Protein AF-A0A7S3HFZ2-F1 (afdb_monomer_lite)

Secondary structure (DSSP, 8-state):
---------S-----------EEEESSGGG-EEEEPPTT--HHHHHHHHHHHHH-HHHHHHHHHHHH-HHHHHHHHHHHHHHHHHHHHHHHT-HHHHHHHHHHHTSTTHHHHHHHHHHHHHHHHHHHHT-HHHHHHHHHHTTSS-GGGHHHHHHHHH---SHHHHHHHT-HHHHHHHHHTT--SS---TTS--HHHHHHHTT-HHHHTT-

Sequence (210 aa):
QTLKLRTHILSSKSSAVMSAETVTVGVGADAVQVARLPDIDDTTWAEVQEFLKSNPEQAKSLQSFAKDPEAMRGYLQTQAMAQHYSTKLESGDAAVQDRMKAMELDPELGPIMEDIKKNGMEAAMKHLQNEELMLKFSQKMGGLPAELQPMLKKIDEASLTLHEAAKNGDLKAVQDFLSKKKPLDAHDSKGITPLGYAIGANRIAVVKLL

Foldseek 3Di:
DDDDPDDDPDDDDDPDPPPFDWAWADDDPLIAIAGDDPPQDPVNVVVVNVVCNVPVVVSVVRRVCLLDLVSVLVVQLVVLVVVVLVVCVVVVPVLQVVLVVVQCPDPVNVVLVVVCVVVNPVSVVVCVPDPVNVVVNCVSSVHDDPVCVVVSVCSVQDDSDLLSCLLVLVVVVVVVVVVSPDDQQDADPVRAGSLNNNVVNVSVVSVVVD

Radius of gyration: 21.63 Å; chains: 1; bounding box: 54×44×55 Å

pLDDT: mean 83.81, std 17.1, range [25.97, 98.12]

InterPro domains:
  IPR002110 Ankyrin repeat [PF13637] (162-210)
  IPR036770 Ankyrin repeat-containing domain superfamily [G3DSA:1.25.40.20] (153-210)
  IPR036770 Ankyrin repeat-containing domain superfamily [SSF48403] (161-210)

Organism: NCBI:txid89044

Structure (mmCIF, N/CA/C/O backbone):
data_AF-A0A7S3HFZ2-F1
#
_entry.id   AF-A0A7S3HFZ2-F1
#
loop_
_atom_site.group_PDB
_atom_site.id
_atom_site.type_symbol
_atom_site.label_atom_id
_atom_site.label_alt_id
_atom_site.label_comp_id
_atom_site.label_asym_id
_atom_site.label_entity_id
_atom_site.label_seq_id
_atom_site.pdbx_PDB_ins_code
_atom_site.Cartn_x
_atom_site.Cartn_y
_atom_site.Cartn_z
_atom_site.occupancy
_atom_site.B_iso_or_equiv
_atom_site.auth_seq_id
_atom_site.auth_comp_id
_atom_site.auth_asym_id
_atom_site.auth_atom_id
_atom_site.pdbx_PDB_model_num
ATOM 1 N N . GLN A 1 1 ? -32.718 19.938 3.162 1.00 33.25 1 GLN A N 1
ATOM 2 C CA . GLN A 1 1 ? -31.984 19.943 1.876 1.00 33.25 1 GLN A CA 1
ATOM 3 C C . GLN A 1 1 ? -30.730 19.085 2.025 1.00 33.25 1 GLN A C 1
ATOM 5 O O . GLN A 1 1 ? -29.614 19.568 1.946 1.00 33.25 1 GLN A O 1
ATOM 10 N N . THR A 1 2 ? -30.933 17.797 2.279 1.00 34.88 2 THR A N 1
ATOM 11 C CA . THR A 1 2 ? -29.883 16.821 2.591 1.00 34.88 2 THR A CA 1
ATOM 12 C C . THR A 1 2 ? -30.318 15.529 1.925 1.00 34.88 2 THR A C 1
ATOM 14 O O . THR A 1 2 ? -31.088 14.765 2.491 1.00 34.88 2 THR A O 1
ATOM 17 N N . LEU A 1 3 ? -29.961 15.368 0.653 1.00 31.81 3 LEU A N 1
ATOM 18 C CA . LEU A 1 3 ? -30.247 14.177 -0.143 1.00 31.81 3 LEU A CA 1
ATOM 19 C C . LEU A 1 3 ? -29.329 14.183 -1.368 1.00 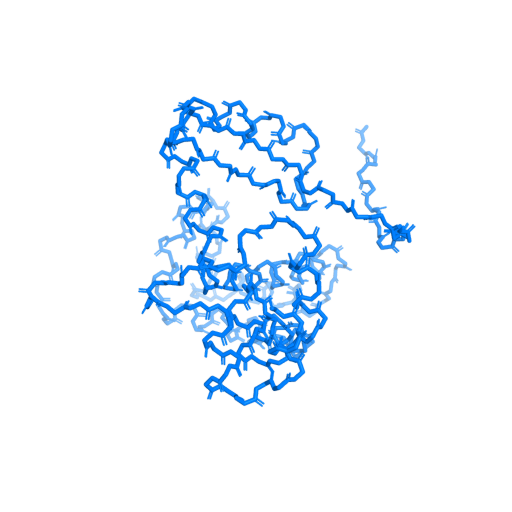31.81 3 LEU A C 1
ATOM 21 O O . LEU A 1 3 ? -29.342 15.145 -2.132 1.00 31.81 3 LEU A O 1
ATOM 25 N N . LYS A 1 4 ? -28.640 13.050 -1.567 1.00 31.14 4 LYS A N 1
ATOM 26 C CA . LYS A 1 4 ? -27.804 12.645 -2.716 1.00 31.14 4 LYS A CA 1
ATOM 27 C C . LYS A 1 4 ? -26.306 12.968 -2.629 1.00 31.14 4 LYS A C 1
ATOM 29 O O . LYS A 1 4 ? -25.797 13.770 -3.399 1.00 31.14 4 LYS A O 1
ATOM 34 N N . LEU A 1 5 ? -25.583 12.180 -1.839 1.00 30.89 5 LEU A N 1
ATOM 35 C CA . LEU A 1 5 ? -24.254 11.709 -2.242 1.00 30.89 5 LEU A CA 1
ATOM 36 C C . LEU A 1 5 ? -24.375 10.197 -2.484 1.00 30.89 5 LEU A C 1
ATOM 38 O O . LEU A 1 5 ? -24.431 9.390 -1.564 1.00 30.89 5 LEU A O 1
ATOM 42 N N . ARG A 1 6 ? -24.595 9.867 -3.763 1.00 33.12 6 ARG A N 1
ATOM 43 C CA . ARG A 1 6 ? -24.646 8.522 -4.365 1.00 33.12 6 ARG A CA 1
ATOM 44 C C . ARG A 1 6 ? -23.369 7.764 -3.963 1.00 33.12 6 ARG A C 1
ATOM 46 O O . ARG A 1 6 ? -22.291 8.259 -4.241 1.00 33.12 6 ARG A O 1
ATOM 53 N N . THR A 1 7 ? -23.400 6.621 -3.278 1.00 33.53 7 THR A N 1
ATOM 54 C CA . THR A 1 7 ? -23.687 5.284 -3.843 1.00 33.53 7 THR A CA 1
ATOM 55 C C . THR A 1 7 ? -23.586 5.205 -5.370 1.00 33.53 7 THR A C 1
ATOM 57 O O . THR A 1 7 ? -24.596 5.191 -6.073 1.00 33.53 7 THR A O 1
ATOM 60 N N . HIS A 1 8 ? -22.364 5.126 -5.902 1.00 25.97 8 HIS A N 1
ATOM 61 C CA . HIS A 1 8 ? -22.093 4.435 -7.169 1.00 25.97 8 HIS A CA 1
ATOM 62 C C . HIS A 1 8 ? -21.145 3.262 -6.917 1.00 25.97 8 HIS A C 1
ATOM 64 O O . HIS A 1 8 ? -19.925 3.360 -6.937 1.00 25.97 8 HIS A O 1
ATOM 70 N N . ILE A 1 9 ? -21.810 2.146 -6.640 1.00 29.06 9 ILE A N 1
ATOM 71 C CA . ILE A 1 9 ? -21.336 0.771 -6.675 1.00 29.06 9 ILE A CA 1
ATOM 72 C C . ILE A 1 9 ? -20.766 0.469 -8.067 1.00 29.06 9 ILE A C 1
ATOM 74 O O . ILE A 1 9 ? -21.383 0.815 -9.073 1.00 29.06 9 ILE A O 1
ATOM 78 N N . LEU A 1 10 ? -19.618 -0.213 -8.093 1.00 30.69 10 LEU A N 1
ATOM 79 C CA . LEU A 1 10 ? -19.217 -1.241 -9.064 1.00 30.69 10 LEU A CA 1
ATOM 80 C C . LEU A 1 10 ? -20.184 -1.435 -10.251 1.00 30.69 10 LEU A C 1
ATOM 82 O O . LEU A 1 10 ? -20.994 -2.357 -10.254 1.00 30.69 10 LEU A O 1
ATOM 86 N N . SER A 1 11 ? -20.079 -0.593 -11.277 1.00 33.03 11 SER A N 1
ATOM 87 C CA . SER A 1 11 ? -20.502 -0.918 -12.642 1.00 33.03 11 SER A CA 1
ATOM 88 C C . SER A 1 11 ? -20.049 0.171 -13.613 1.00 33.03 11 SER A C 1
ATOM 90 O O . SER A 1 11 ? -20.834 1.012 -14.047 1.00 33.03 11 SER A O 1
ATOM 92 N N . SER A 1 12 ? -18.799 0.099 -14.057 1.00 28.62 12 SER A N 1
ATOM 93 C CA . SER A 1 12 ? -18.515 0.392 -15.459 1.00 28.62 12 SER A CA 1
ATOM 94 C C . SER A 1 12 ? -17.416 -0.542 -15.954 1.00 28.62 12 SER A C 1
ATOM 96 O O . SER A 1 12 ? -16.262 -0.518 -15.536 1.00 28.62 12 SER A O 1
ATOM 98 N N . LYS A 1 13 ? -17.804 -1.429 -16.871 1.00 38.94 13 LYS A N 1
ATOM 99 C CA . LYS A 1 13 ? -16.866 -1.960 -17.848 1.00 38.94 13 LYS A CA 1
ATOM 100 C C . LYS A 1 13 ? -16.307 -0.755 -18.602 1.00 38.94 13 LYS A C 1
ATOM 102 O O . LYS A 1 13 ? -17.048 -0.117 -19.343 1.00 38.94 13 LYS A O 1
ATOM 107 N N . SER A 1 14 ? -15.018 -0.486 -18.466 1.00 29.28 14 SER A N 1
ATOM 108 C CA . SER A 1 14 ? -14.259 0.103 -19.560 1.00 29.28 14 SER A CA 1
ATOM 109 C C . SER A 1 14 ? -12.846 -0.451 -19.538 1.00 29.28 14 SER A C 1
ATOM 111 O O . SER A 1 14 ? -12.011 -0.101 -18.712 1.00 29.28 14 SER A O 1
ATOM 113 N N . SER A 1 15 ? -12.614 -1.363 -20.476 1.00 34.88 15 SER A N 1
ATOM 114 C CA . SER A 1 15 ? -11.306 -1.677 -21.034 1.00 34.88 15 SER A CA 1
ATOM 115 C C . SER A 1 15 ? -10.783 -0.427 -21.753 1.00 34.88 15 SER A C 1
ATOM 117 O O . SER A 1 15 ? -10.766 -0.360 -22.981 1.00 34.88 15 SER A O 1
ATOM 119 N N . ALA A 1 16 ? -10.392 0.582 -20.985 1.00 26.41 16 ALA A N 1
ATOM 120 C CA . ALA A 1 16 ? -9.655 1.731 -21.468 1.00 26.41 16 ALA A CA 1
ATOM 121 C C . ALA A 1 16 ? -8.399 1.831 -20.615 1.00 26.41 16 ALA A C 1
ATOM 123 O O . ALA A 1 16 ? -8.471 1.854 -19.388 1.00 26.41 16 ALA A O 1
ATOM 124 N N . VAL A 1 17 ? -7.249 1.834 -21.280 1.00 36.62 17 VAL A N 1
ATOM 125 C CA . VAL A 1 17 ? -5.952 2.143 -20.686 1.00 36.62 17 VAL A CA 1
ATOM 126 C C . VAL A 1 17 ? -6.097 3.499 -19.994 1.00 36.62 17 VAL A C 1
ATOM 128 O O . VAL A 1 17 ? -6.074 4.535 -20.653 1.00 36.62 17 VAL A O 1
ATOM 131 N N . MET A 1 18 ? -6.336 3.505 -18.681 1.00 34.97 18 MET A N 1
ATOM 132 C CA . MET A 1 18 ? -6.339 4.742 -17.914 1.00 34.97 18 MET A CA 1
ATOM 133 C C . MET A 1 18 ? -4.883 5.164 -17.792 1.00 34.97 18 MET A C 1
ATOM 135 O O . MET A 1 18 ? -4.134 4.652 -16.960 1.00 34.97 18 MET A O 1
ATOM 139 N N . SER A 1 19 ? -4.458 6.052 -18.687 1.00 46.31 19 SER A N 1
ATOM 140 C CA . SER A 1 19 ? -3.249 6.837 -18.489 1.00 46.31 19 SER A CA 1
ATOM 141 C C . SER A 1 19 ? -3.417 7.552 -17.155 1.00 46.31 19 SER A C 1
ATOM 143 O O . SER A 1 19 ? -4.262 8.436 -17.040 1.00 46.31 19 SER A O 1
ATOM 145 N N . ALA A 1 20 ? -2.685 7.110 -16.131 1.00 62.78 20 ALA A N 1
ATOM 146 C CA . ALA A 1 20 ? -2.704 7.762 -14.832 1.00 62.78 20 ALA A CA 1
ATOM 147 C C . ALA A 1 20 ? -2.334 9.235 -15.041 1.00 62.78 20 ALA A C 1
ATOM 149 O O . ALA A 1 20 ? -1.270 9.530 -15.587 1.00 62.78 20 ALA A O 1
ATOM 150 N N . GLU A 1 21 ? -3.234 10.141 -14.672 1.00 79.38 21 GLU A N 1
ATOM 151 C CA . GLU A 1 21 ? -2.986 11.574 -14.759 1.00 79.38 21 GLU A CA 1
ATOM 152 C C . GLU A 1 21 ? -1.810 11.925 -13.838 1.00 79.38 21 GLU A C 1
ATOM 154 O O . GLU A 1 21 ? -1.746 11.446 -12.703 1.00 79.38 21 GLU A O 1
ATOM 159 N N . THR A 1 22 ? -0.843 12.705 -14.324 1.00 84.44 22 THR A N 1
ATOM 160 C CA . THR A 1 22 ? 0.354 13.062 -13.553 1.00 84.44 22 THR A CA 1
ATOM 161 C C . THR A 1 22 ? 0.536 14.567 -13.465 1.00 84.44 22 THR A C 1
ATOM 163 O O . THR A 1 22 ? 0.132 15.327 -14.344 1.00 84.44 22 THR A O 1
ATOM 166 N N . VAL A 1 23 ? 1.184 15.005 -12.389 1.00 87.19 23 VAL A N 1
ATOM 167 C CA . VAL A 1 23 ? 1.707 16.363 -12.254 1.00 87.19 23 VAL A CA 1
ATOM 168 C C . VAL A 1 23 ? 3.224 16.312 -12.213 1.00 87.19 23 VAL A C 1
ATOM 170 O O . VAL A 1 23 ? 3.810 15.471 -11.531 1.00 87.19 23 VAL A O 1
ATOM 173 N N . THR A 1 24 ? 3.854 17.203 -12.975 1.00 88.81 24 THR A N 1
ATOM 174 C CA . THR A 1 24 ? 5.303 17.413 -12.935 1.00 88.81 24 THR A CA 1
ATOM 175 C C . THR A 1 24 ? 5.590 18.633 -12.074 1.00 88.81 24 THR A C 1
ATOM 177 O O . THR A 1 24 ? 5.029 19.703 -12.315 1.00 88.81 24 THR A O 1
ATOM 180 N N . VAL A 1 25 ? 6.449 18.470 -11.073 1.00 87.75 25 VAL A N 1
ATOM 181 C CA . VAL A 1 25 ? 6.866 19.528 -10.148 1.00 87.75 25 VAL A CA 1
ATOM 182 C C . VAL A 1 25 ? 8.367 19.745 -10.298 1.00 87.75 25 VAL A C 1
ATOM 184 O O . VAL A 1 25 ? 9.133 18.788 -10.221 1.00 87.75 25 VAL A O 1
ATOM 187 N N . GLY A 1 26 ? 8.782 20.997 -10.500 1.00 83.31 26 GLY A N 1
ATOM 188 C CA . GLY A 1 26 ? 10.175 21.374 -10.763 1.00 83.31 26 GLY A CA 1
ATOM 189 C C . GLY A 1 26 ? 10.495 21.552 -12.251 1.00 83.31 26 GLY A C 1
ATOM 190 O O . GLY A 1 26 ? 9.622 21.441 -13.112 1.00 83.31 26 GLY A O 1
ATOM 191 N N . VAL A 1 27 ? 11.758 21.866 -12.551 1.00 75.00 27 VAL A N 1
ATOM 192 C CA . VAL A 1 27 ? 12.255 22.129 -13.912 1.00 75.00 27 VAL A CA 1
ATOM 193 C C . VAL A 1 27 ? 13.554 21.352 -14.132 1.00 75.00 27 VAL A C 1
ATOM 195 O O . VAL A 1 27 ? 14.402 21.301 -13.246 1.00 75.00 27 VAL A O 1
ATOM 198 N N . GLY A 1 28 ? 13.735 20.772 -15.320 1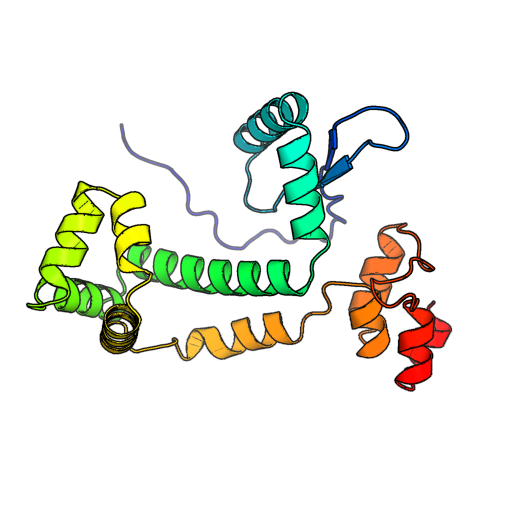.00 75.06 28 GLY A N 1
ATOM 199 C CA . GLY A 1 28 ? 14.973 20.074 -15.680 1.00 75.06 28 GLY A CA 1
ATOM 200 C C . GLY A 1 28 ? 15.126 18.707 -15.004 1.00 75.06 28 GLY A C 1
ATOM 201 O O . GLY A 1 28 ? 14.148 17.986 -14.828 1.00 75.06 28 GLY A O 1
ATOM 202 N N . ALA A 1 29 ? 16.363 18.331 -14.667 1.00 70.25 29 ALA A N 1
ATOM 203 C CA . ALA A 1 29 ? 16.703 16.997 -14.156 1.00 70.25 29 ALA A CA 1
ATOM 204 C C . ALA A 1 29 ? 16.105 16.679 -12.771 1.00 70.25 29 ALA A C 1
ATOM 206 O O . ALA A 1 29 ? 15.918 15.509 -12.449 1.00 70.25 29 ALA A O 1
ATOM 207 N N . ASP A 1 30 ? 15.751 17.705 -11.991 1.00 76.62 30 ASP A N 1
ATOM 208 C CA . ASP A 1 30 ? 15.167 17.559 -10.651 1.00 76.62 30 ASP A CA 1
ATOM 209 C C . ASP A 1 30 ? 13.632 17.495 -10.667 1.00 76.62 30 ASP A C 1
ATOM 211 O O . ASP A 1 30 ? 12.989 17.457 -9.613 1.00 76.62 30 ASP A O 1
ATOM 215 N N . ALA A 1 31 ? 13.024 17.508 -11.858 1.00 83.50 31 ALA A N 1
ATOM 216 C CA . ALA A 1 31 ? 11.581 17.443 -11.996 1.00 83.50 31 ALA A CA 1
ATOM 217 C C . ALA A 1 31 ? 11.048 16.071 -11.556 1.00 83.50 31 ALA A C 1
ATOM 219 O O . ALA A 1 31 ? 11.456 15.020 -12.056 1.00 83.50 31 ALA A O 1
ATOM 220 N N . VAL A 1 32 ? 10.078 16.080 -10.644 1.00 85.62 32 VAL A N 1
ATOM 221 C CA . VAL A 1 32 ? 9.417 14.872 -10.144 1.00 85.62 32 VAL A CA 1
ATOM 222 C C . VAL A 1 32 ? 8.009 14.758 -10.706 1.00 85.62 32 VAL A C 1
ATOM 224 O O . VAL A 1 32 ? 7.241 15.717 -10.712 1.00 85.62 32 VAL A O 1
ATOM 227 N N . GLN A 1 33 ? 7.671 13.559 -11.178 1.00 85.62 33 GLN A N 1
ATOM 228 C CA . GLN A 1 33 ? 6.314 13.206 -11.579 1.00 85.62 33 GLN A CA 1
ATOM 229 C C . GLN A 1 33 ? 5.606 12.476 -10.441 1.00 85.62 33 GLN A C 1
ATOM 231 O O . GLN A 1 33 ? 6.138 11.489 -9.920 1.00 85.62 33 GLN A O 1
ATOM 236 N N . VAL A 1 34 ? 4.408 12.949 -10.099 1.00 83.88 34 VAL A N 1
ATOM 237 C CA . VAL A 1 34 ? 3.489 12.331 -9.135 1.00 83.88 34 VAL A CA 1
ATOM 238 C C . VAL A 1 34 ? 2.209 11.956 -9.876 1.00 83.88 34 VAL A C 1
ATOM 240 O O . VAL A 1 34 ? 1.649 12.782 -10.596 1.00 83.88 34 VAL A O 1
ATOM 243 N N . ALA A 1 35 ? 1.770 10.706 -9.734 1.00 84.00 35 ALA A N 1
ATOM 244 C CA . ALA A 1 35 ? 0.550 10.204 -10.359 1.00 84.00 35 ALA A CA 1
ATOM 245 C C . ALA A 1 35 ? -0.654 10.348 -9.423 1.00 84.00 35 ALA A C 1
ATOM 247 O O . ALA A 1 35 ? -0.528 10.159 -8.213 1.00 84.00 35 ALA A O 1
ATOM 248 N N . ARG A 1 36 ? -1.817 10.647 -10.001 1.00 82.06 36 ARG A N 1
ATOM 249 C CA . ARG A 1 36 ? -3.100 10.711 -9.303 1.00 82.06 36 ARG A CA 1
ATOM 250 C C . ARG A 1 36 ? -3.495 9.336 -8.771 1.00 82.06 36 ARG A C 1
ATOM 252 O O . ARG A 1 36 ? -3.421 8.341 -9.496 1.00 82.06 36 ARG A O 1
ATOM 259 N N . LEU A 1 37 ? -3.943 9.289 -7.517 1.00 73.94 37 LEU A N 1
ATOM 260 C CA . LEU A 1 37 ? -4.526 8.080 -6.934 1.00 73.94 37 LEU A CA 1
ATOM 261 C C . LEU A 1 37 ? -5.971 7.882 -7.434 1.00 73.94 37 LEU A C 1
ATOM 263 O O . LEU A 1 37 ? -6.672 8.877 -7.618 1.00 73.94 37 LEU A O 1
ATOM 267 N N . PRO A 1 38 ? -6.444 6.633 -7.623 1.00 62.62 38 PRO A N 1
ATOM 268 C CA . PRO A 1 38 ? -7.757 6.352 -8.221 1.00 62.62 38 PRO A CA 1
ATOM 269 C C . PRO A 1 38 ? -8.958 6.974 -7.496 1.00 62.62 38 PRO A C 1
ATOM 271 O O . PRO A 1 38 ? -9.949 7.297 -8.143 1.00 62.62 38 PRO A O 1
ATOM 274 N N . ASP A 1 39 ? -8.860 7.153 -6.177 1.00 70.38 39 ASP A N 1
ATOM 275 C CA . ASP A 1 39 ? -9.968 7.613 -5.329 1.00 70.38 39 ASP A CA 1
ATOM 276 C C . ASP A 1 39 ? -10.034 9.146 -5.189 1.00 70.38 39 ASP A C 1
ATOM 278 O O . ASP A 1 39 ? -10.932 9.672 -4.535 1.00 70.38 39 ASP A O 1
ATOM 282 N N . ILE A 1 40 ? -9.085 9.876 -5.784 1.00 74.31 40 ILE A N 1
ATOM 283 C CA . ILE A 1 40 ? -9.054 11.343 -5.744 1.00 74.31 40 ILE A CA 1
ATOM 284 C C . ILE A 1 40 ? -9.919 11.871 -6.888 1.00 74.31 40 ILE A C 1
ATOM 286 O O . ILE A 1 40 ? -9.620 11.584 -8.046 1.00 74.31 40 ILE A O 1
ATOM 290 N N . ASP A 1 41 ? -10.960 12.653 -6.593 1.00 83.44 41 ASP A N 1
ATOM 291 C CA . ASP A 1 41 ? -11.802 13.326 -7.595 1.00 83.44 41 ASP A CA 1
ATOM 292 C C . ASP A 1 41 ? -11.093 14.522 -8.26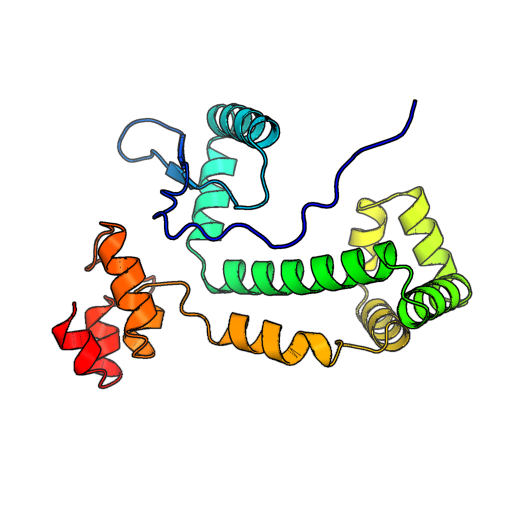4 1.00 83.44 41 ASP A C 1
ATOM 294 O O . ASP A 1 41 ? -10.010 14.927 -7.851 1.00 83.44 41 ASP A O 1
ATOM 298 N N . ASP A 1 42 ? -11.675 15.068 -9.338 1.00 85.88 42 ASP A N 1
ATOM 299 C CA . ASP A 1 42 ? -11.017 16.098 -10.160 1.00 85.88 42 ASP A CA 1
ATOM 300 C C . ASP A 1 42 ? -10.752 17.395 -9.386 1.00 85.88 42 ASP A C 1
ATOM 302 O O . ASP A 1 42 ? -9.745 18.063 -9.622 1.00 85.88 42 ASP A O 1
ATOM 306 N N . THR A 1 43 ? -11.635 17.734 -8.445 1.00 88.38 43 THR A N 1
ATOM 307 C CA . THR A 1 43 ? -11.523 18.949 -7.629 1.00 88.38 43 THR A CA 1
ATOM 308 C C . THR A 1 43 ? -10.368 18.793 -6.655 1.00 88.38 43 THR A C 1
ATOM 310 O O . THR A 1 43 ? -9.444 19.604 -6.645 1.00 88.38 43 THR A O 1
ATOM 313 N N . THR A 1 44 ? -10.370 17.686 -5.912 1.00 87.31 44 THR A N 1
ATOM 314 C CA . THR A 1 44 ? -9.297 17.357 -4.972 1.00 87.31 44 THR A CA 1
ATOM 315 C C . THR A 1 44 ? -7.957 17.204 -5.699 1.00 87.31 44 THR A C 1
ATOM 317 O O . THR A 1 44 ? -6.918 17.639 -5.203 1.00 87.31 44 THR A O 1
ATOM 320 N N . TRP A 1 45 ? -7.948 16.626 -6.905 1.00 89.12 45 TRP A N 1
ATOM 321 C CA . TRP A 1 45 ? -6.727 16.500 -7.696 1.00 89.12 45 TRP A CA 1
ATOM 322 C C . TRP A 1 45 ? -6.164 17.861 -8.104 1.00 89.12 45 TRP A C 1
ATOM 324 O O . TRP A 1 45 ? -4.962 18.072 -7.958 1.00 89.12 45 TRP A O 1
ATOM 334 N N . ALA A 1 46 ? -7.007 18.800 -8.542 1.00 88.50 46 ALA A N 1
ATOM 335 C CA . ALA A 1 46 ? -6.568 20.151 -8.887 1.00 88.50 46 ALA A CA 1
ATOM 336 C C . ALA A 1 46 ? -5.904 20.865 -7.693 1.00 88.50 46 ALA A C 1
ATOM 338 O O . ALA A 1 46 ? -4.833 21.459 -7.845 1.00 88.50 46 ALA A O 1
ATOM 339 N N . GLU A 1 47 ? -6.480 20.733 -6.496 1.00 90.12 47 GLU A N 1
ATOM 340 C CA . GLU A 1 47 ? -5.906 21.275 -5.257 1.00 90.12 47 GLU A CA 1
ATOM 341 C C . GLU A 1 47 ? -4.553 20.629 -4.922 1.00 90.12 47 GLU A C 1
ATOM 343 O O . GLU A 1 47 ? -3.585 21.325 -4.608 1.00 90.12 47 GLU A O 1
ATOM 348 N N . VAL A 1 48 ? -4.441 19.302 -5.054 1.00 87.19 48 VAL A N 1
ATOM 349 C CA . VAL A 1 48 ? -3.174 18.577 -4.863 1.00 87.19 48 VAL A CA 1
ATOM 350 C C . VAL A 1 48 ? -2.120 19.051 -5.864 1.00 87.19 48 VAL A C 1
ATOM 352 O O . VAL A 1 48 ? -0.968 19.267 -5.488 1.00 87.19 48 VAL A O 1
ATOM 355 N N . GLN A 1 49 ? -2.485 19.254 -7.131 1.00 88.00 49 GLN A N 1
ATOM 356 C CA . GLN A 1 49 ? -1.557 19.758 -8.144 1.00 88.00 49 GLN A CA 1
ATOM 357 C C . GLN A 1 49 ? -1.024 21.150 -7.788 1.00 88.00 49 GLN A C 1
ATOM 359 O O . GLN A 1 49 ? 0.173 21.400 -7.943 1.00 88.00 49 GLN A O 1
ATOM 364 N N . GLU A 1 50 ? -1.889 22.055 -7.330 1.00 91.81 50 GLU A N 1
ATOM 365 C CA . GLU A 1 50 ? -1.492 23.396 -6.896 1.00 91.81 50 GLU A CA 1
ATOM 366 C C . GLU A 1 50 ? -0.603 23.347 -5.649 1.00 91.81 50 GLU A C 1
ATOM 368 O O . GLU A 1 50 ? 0.470 23.960 -5.628 1.00 91.81 50 GLU A O 1
ATOM 373 N N . PHE A 1 51 ? -0.985 22.543 -4.655 1.00 90.75 51 PHE A N 1
ATOM 374 C CA . PHE A 1 51 ? -0.193 22.333 -3.449 1.00 90.75 51 PHE A CA 1
ATOM 375 C C . PHE A 1 51 ? 1.211 21.829 -3.788 1.00 90.75 51 PHE A C 1
ATOM 377 O O . PHE A 1 51 ? 2.194 22.424 -3.350 1.00 90.75 51 PHE A O 1
ATOM 384 N N . LEU A 1 52 ? 1.332 20.780 -4.605 1.00 90.25 52 LEU A N 1
ATOM 385 C CA . LEU A 1 52 ? 2.624 20.171 -4.923 1.00 90.25 52 LEU A CA 1
ATOM 386 C C . LEU A 1 52 ? 3.541 21.101 -5.723 1.00 90.25 52 LEU A C 1
ATOM 388 O O . LEU A 1 52 ? 4.750 21.079 -5.503 1.00 90.25 52 LEU A O 1
ATOM 392 N N . LYS A 1 53 ? 2.998 21.965 -6.592 1.00 88.50 53 LYS A N 1
ATOM 393 C CA . LYS A 1 53 ? 3.796 22.985 -7.301 1.00 88.50 53 LYS A CA 1
ATOM 394 C C . LYS A 1 53 ? 4.479 23.961 -6.341 1.00 88.50 53 LYS A C 1
ATOM 396 O O . LYS A 1 53 ? 5.617 24.348 -6.590 1.00 88.50 53 LYS A O 1
ATOM 401 N N . SER A 1 54 ? 3.806 24.318 -5.250 1.00 89.69 54 SER A N 1
ATOM 402 C CA . SER A 1 54 ? 4.344 25.203 -4.209 1.00 89.69 54 SER A CA 1
ATOM 403 C C . SER A 1 54 ? 5.155 24.461 -3.138 1.00 89.69 54 SER A C 1
ATOM 405 O O . SER A 1 54 ? 5.800 25.099 -2.311 1.00 89.69 54 SER A O 1
ATOM 407 N N . ASN A 1 55 ? 5.143 23.123 -3.149 1.00 89.19 55 ASN A N 1
ATOM 408 C CA . ASN A 1 55 ? 5.709 22.259 -2.111 1.00 89.19 55 ASN A CA 1
ATOM 409 C C . ASN A 1 55 ? 6.552 21.122 -2.739 1.00 89.19 55 ASN A C 1
ATOM 411 O O . ASN A 1 55 ? 6.159 19.949 -2.714 1.00 89.19 55 ASN A O 1
ATOM 415 N N . PRO A 1 56 ? 7.721 21.439 -3.332 1.00 87.25 56 PRO A N 1
ATOM 416 C CA . PRO A 1 56 ? 8.523 20.473 -4.088 1.00 87.25 56 PRO A CA 1
ATOM 417 C C . PRO A 1 56 ? 9.100 19.339 -3.231 1.00 87.25 56 PRO A C 1
ATOM 419 O O . PRO A 1 56 ? 9.242 18.217 -3.717 1.00 87.25 56 PRO A O 1
ATOM 422 N N . GLU A 1 57 ? 9.395 19.586 -1.954 1.00 88.62 57 GLU A N 1
ATOM 423 C CA . GLU A 1 57 ? 9.878 18.543 -1.038 1.00 88.62 57 GLU A CA 1
ATOM 424 C C . GLU A 1 57 ? 8.791 17.494 -0.751 1.00 88.62 57 GLU A C 1
ATOM 426 O O . GLU A 1 57 ? 9.063 16.294 -0.715 1.00 88.62 57 GLU A O 1
ATOM 431 N N . GLN A 1 58 ? 7.529 17.915 -0.656 1.00 88.00 58 GLN A N 1
ATOM 432 C CA . GLN A 1 58 ? 6.381 17.024 -0.513 1.00 88.00 58 GLN A CA 1
ATOM 433 C C . GLN A 1 58 ? 6.164 16.200 -1.789 1.00 88.00 58 GLN A C 1
ATOM 435 O O . GLN A 1 58 ? 5.897 15.002 -1.702 1.00 88.00 58 GLN A O 1
ATOM 440 N N . ALA A 1 59 ? 6.357 16.794 -2.972 1.00 86.69 59 ALA A N 1
ATOM 441 C CA . ALA A 1 59 ? 6.310 16.060 -4.239 1.00 86.69 59 ALA A CA 1
ATOM 442 C C . ALA A 1 59 ? 7.404 14.979 -4.327 1.00 86.69 59 ALA A C 1
ATOM 444 O O . ALA A 1 59 ? 7.129 13.855 -4.754 1.00 86.69 59 ALA A O 1
ATOM 445 N N . LYS A 1 60 ? 8.627 15.281 -3.869 1.00 87.00 60 LYS A N 1
ATOM 446 C CA . LYS A 1 60 ? 9.716 14.294 -3.767 1.00 87.00 60 LYS A CA 1
ATOM 447 C C . LYS A 1 60 ? 9.378 13.178 -2.782 1.00 87.00 60 LYS A C 1
ATOM 449 O O . LYS A 1 60 ? 9.574 12.011 -3.114 1.00 87.00 60 LYS A O 1
ATOM 454 N N . SER A 1 61 ? 8.837 13.520 -1.613 1.00 86.12 61 SER A N 1
ATOM 455 C CA . SER A 1 61 ? 8.413 12.543 -0.603 1.00 86.12 61 SER A CA 1
ATOM 456 C C . SER A 1 61 ? 7.352 11.582 -1.153 1.00 86.12 61 SER A C 1
ATOM 458 O O . SER A 1 61 ? 7.527 10.365 -1.091 1.00 86.12 61 SER A O 1
ATOM 460 N N . LEU A 1 62 ? 6.312 12.108 -1.813 1.00 84.62 62 LEU A N 1
ATOM 461 C CA . LEU A 1 62 ? 5.282 11.291 -2.464 1.00 84.62 62 LEU A CA 1
ATOM 462 C C . LEU A 1 62 ? 5.852 10.402 -3.569 1.00 84.62 62 LEU A C 1
ATOM 464 O O . LEU A 1 62 ? 5.462 9.241 -3.695 1.00 84.62 62 LEU A O 1
ATOM 468 N N . GLN A 1 63 ? 6.788 10.916 -4.366 1.00 84.75 63 GLN A N 1
ATOM 469 C CA . GLN A 1 63 ? 7.442 10.100 -5.381 1.00 84.75 63 GLN A CA 1
ATOM 470 C C . GLN A 1 63 ? 8.291 8.987 -4.754 1.00 84.75 63 GLN A C 1
ATOM 472 O O . GLN A 1 63 ? 8.280 7.865 -5.260 1.00 84.75 63 GLN A O 1
ATOM 477 N N . SER A 1 64 ? 9.024 9.283 -3.678 1.00 86.31 64 SER A N 1
ATOM 478 C CA . SER A 1 64 ? 9.821 8.292 -2.951 1.00 86.31 64 SER A CA 1
ATOM 479 C C . SER A 1 64 ? 8.930 7.179 -2.413 1.00 86.31 64 SER A C 1
ATOM 481 O O . SER A 1 64 ? 9.197 6.010 -2.670 1.00 86.31 64 SER A O 1
ATOM 483 N N . PHE A 1 65 ? 7.827 7.546 -1.761 1.00 85.00 65 PHE A N 1
ATOM 484 C CA . PHE A 1 65 ? 6.820 6.603 -1.290 1.00 85.00 65 PHE A CA 1
ATOM 485 C C . PHE A 1 65 ? 6.266 5.737 -2.432 1.00 85.00 65 PHE A C 1
ATOM 487 O O . PHE A 1 65 ? 6.230 4.518 -2.326 1.00 85.00 65 PHE A O 1
ATOM 494 N N . ALA A 1 66 ? 5.905 6.339 -3.571 1.00 81.00 66 ALA A N 1
ATOM 495 C CA . ALA A 1 66 ? 5.374 5.602 -4.720 1.00 81.00 66 ALA A CA 1
ATOM 496 C C . ALA A 1 66 ? 6.391 4.660 -5.393 1.00 81.00 66 ALA A C 1
ATOM 498 O O . ALA A 1 66 ? 5.998 3.754 -6.131 1.00 81.00 66 ALA A O 1
ATOM 499 N N . LYS A 1 67 ? 7.692 4.888 -5.185 1.00 82.06 67 LYS A N 1
ATOM 500 C CA . LYS A 1 67 ? 8.781 4.033 -5.679 1.00 82.06 67 LYS A CA 1
ATOM 501 C C . LYS A 1 67 ? 9.159 2.924 -4.697 1.00 82.06 67 LYS A C 1
ATOM 503 O O . LYS A 1 67 ? 9.870 2.009 -5.106 1.00 82.06 67 LYS A O 1
ATOM 508 N N . ASP A 1 68 ? 8.698 2.999 -3.454 1.00 87.62 68 ASP A N 1
ATOM 509 C CA . ASP A 1 68 ? 8.926 1.989 -2.431 1.00 87.62 68 ASP A CA 1
ATOM 510 C C . ASP A 1 68 ? 7.789 0.947 -2.464 1.00 87.62 68 ASP A C 1
ATOM 512 O O . ASP A 1 68 ? 6.659 1.240 -2.056 1.00 87.62 68 ASP A O 1
ATOM 516 N N . PRO A 1 69 ? 8.042 -0.273 -2.974 1.00 87.62 69 PRO A N 1
ATOM 517 C CA . PRO A 1 69 ? 7.008 -1.295 -3.065 1.00 87.62 69 PRO A CA 1
ATOM 518 C C . PRO A 1 69 ? 6.541 -1.793 -1.697 1.00 87.62 69 PRO A C 1
ATOM 520 O O . PRO A 1 69 ? 5.388 -2.195 -1.579 1.00 87.62 69 PRO A O 1
ATOM 523 N N . GLU A 1 70 ? 7.387 -1.770 -0.667 1.00 89.38 70 GLU A N 1
ATOM 524 C CA . GLU A 1 70 ? 7.005 -2.216 0.674 1.00 89.38 70 GLU A CA 1
ATOM 525 C C . GLU A 1 70 ? 6.068 -1.197 1.322 1.00 89.38 70 GLU A C 1
ATOM 527 O O . GLU A 1 70 ? 4.975 -1.558 1.770 1.00 89.38 70 GLU A O 1
ATOM 532 N N . ALA A 1 71 ? 6.432 0.087 1.265 1.00 88.00 71 ALA A N 1
ATOM 533 C CA . ALA A 1 71 ? 5.579 1.165 1.755 1.00 88.00 71 ALA A CA 1
ATOM 534 C C . ALA A 1 71 ? 4.232 1.204 1.011 1.00 88.00 71 ALA A C 1
ATOM 536 O O . ALA A 1 71 ? 3.173 1.297 1.638 1.00 88.00 71 ALA A O 1
ATOM 537 N N . MET A 1 72 ? 4.252 1.060 -0.320 1.00 86.56 72 MET A N 1
ATOM 538 C CA . MET A 1 72 ? 3.034 1.004 -1.133 1.00 86.56 72 MET A CA 1
ATOM 539 C C . MET A 1 72 ? 2.159 -0.205 -0.775 1.00 86.56 72 MET A C 1
ATOM 541 O O . MET A 1 72 ? 0.940 -0.077 -0.662 1.00 86.56 72 MET A O 1
ATOM 545 N N . ARG A 1 73 ? 2.756 -1.381 -0.555 1.00 91.31 73 ARG A N 1
ATOM 546 C CA . ARG A 1 73 ? 2.025 -2.590 -0.152 1.00 91.31 73 ARG A CA 1
ATOM 547 C C . ARG A 1 73 ? 1.355 -2.414 1.210 1.00 91.31 73 ARG A C 1
ATOM 549 O O . ARG A 1 73 ? 0.163 -2.691 1.326 1.00 91.31 73 ARG A O 1
ATOM 556 N N . GLY A 1 74 ? 2.079 -1.893 2.203 1.00 88.06 74 GLY A N 1
ATOM 557 C CA . GLY A 1 74 ? 1.526 -1.598 3.530 1.00 88.06 74 GLY A CA 1
ATOM 558 C C . GLY A 1 74 ? 0.377 -0.587 3.478 1.00 88.06 74 GLY A C 1
ATOM 559 O O . GLY A 1 74 ? -0.647 -0.751 4.148 1.00 88.06 74 GLY A O 1
ATOM 560 N N . TYR A 1 75 ? 0.485 0.421 2.611 1.00 86.94 75 TYR A N 1
ATOM 561 C CA . TYR A 1 75 ? -0.608 1.355 2.361 1.00 86.94 75 TYR A CA 1
ATOM 562 C C . TYR A 1 75 ? -1.836 0.681 1.741 1.00 86.94 75 TYR A C 1
ATOM 564 O O . TYR A 1 75 ? -2.941 0.884 2.238 1.00 86.94 75 TYR A O 1
ATOM 572 N N . LEU A 1 76 ? -1.665 -0.171 0.724 1.00 86.12 76 LEU A N 1
ATOM 573 C CA . LEU A 1 76 ? -2.777 -0.910 0.110 1.00 86.12 76 LEU A CA 1
ATOM 574 C C . LEU A 1 76 ? -3.476 -1.840 1.112 1.00 86.12 76 LEU A C 1
ATOM 576 O O . LEU A 1 76 ? -4.703 -1.935 1.111 1.00 86.12 76 LEU A O 1
ATOM 580 N N . GLN A 1 77 ? -2.722 -2.498 1.997 1.00 88.19 77 GLN A N 1
ATOM 581 C CA . GLN A 1 77 ? -3.295 -3.299 3.082 1.00 88.19 77 GLN A CA 1
ATOM 582 C C . GLN A 1 77 ? -4.114 -2.428 4.046 1.00 88.19 77 GLN A C 1
ATOM 584 O O . GLN A 1 77 ? -5.246 -2.775 4.385 1.00 88.19 77 GLN A O 1
ATOM 589 N N . THR A 1 78 ? -3.568 -1.276 4.446 1.00 87.12 78 THR A N 1
ATOM 590 C CA . THR A 1 78 ? -4.249 -0.320 5.332 1.00 87.12 78 THR A CA 1
ATOM 591 C C . THR A 1 78 ? -5.533 0.206 4.690 1.00 87.12 78 THR A C 1
ATOM 593 O O . THR A 1 78 ? -6.582 0.234 5.332 1.00 87.12 78 THR A O 1
ATOM 596 N N . GLN A 1 79 ? -5.483 0.554 3.403 1.00 84.50 79 GLN A N 1
ATOM 597 C CA . GLN A 1 79 ? -6.637 1.008 2.630 1.00 84.50 79 GLN A CA 1
ATOM 598 C C . GLN A 1 79 ? -7.710 -0.083 2.534 1.00 84.50 79 GLN A C 1
ATOM 600 O O . GLN A 1 79 ? -8.883 0.201 2.766 1.00 84.50 79 GLN A O 1
ATOM 605 N N . ALA A 1 80 ? -7.323 -1.333 2.266 1.00 88.44 80 ALA A N 1
ATOM 606 C CA . ALA A 1 80 ? -8.247 -2.465 2.218 1.00 88.44 80 ALA A CA 1
ATOM 607 C C . ALA A 1 80 ? -8.973 -2.679 3.557 1.00 88.44 80 ALA A C 1
ATOM 609 O O . ALA A 1 80 ? -10.192 -2.870 3.585 1.00 88.44 80 ALA A O 1
ATOM 610 N N . MET A 1 81 ? -8.246 -2.600 4.676 1.00 89.62 81 MET A N 1
ATOM 611 C CA . MET A 1 81 ? -8.841 -2.683 6.013 1.00 89.62 81 MET A CA 1
ATOM 612 C C . MET A 1 81 ? -9.788 -1.508 6.283 1.00 89.62 81 MET A C 1
ATOM 614 O O . MET A 1 81 ? -10.916 -1.719 6.731 1.00 89.62 81 MET A O 1
ATOM 618 N N . ALA A 1 82 ? -9.359 -0.280 5.982 1.00 87.50 82 ALA A N 1
ATOM 619 C CA . ALA A 1 82 ? -10.161 0.921 6.191 1.00 87.50 82 ALA A CA 1
ATOM 620 C C . ALA A 1 82 ? -11.463 0.887 5.376 1.00 87.50 82 ALA A C 1
ATOM 622 O O . ALA A 1 82 ? -12.539 1.115 5.928 1.00 87.50 82 ALA A O 1
ATOM 623 N N . GLN A 1 83 ? -11.389 0.528 4.092 1.00 86.56 83 GLN A N 1
ATOM 624 C CA . GLN A 1 83 ? -12.560 0.391 3.222 1.00 86.56 83 GLN A CA 1
ATOM 625 C C . GLN A 1 83 ? -13.523 -0.683 3.730 1.00 86.56 83 GLN A C 1
ATOM 627 O O . GLN A 1 83 ? -14.736 -0.467 3.738 1.00 86.56 83 GLN A O 1
ATOM 632 N N . HIS A 1 84 ? -13.000 -1.822 4.192 1.00 89.88 84 HIS A N 1
ATOM 633 C CA . HIS A 1 84 ? -13.820 -2.881 4.771 1.00 89.88 84 HIS A CA 1
ATOM 634 C C . HIS A 1 84 ? -14.602 -2.389 5.991 1.00 89.88 84 HIS A C 1
ATOM 636 O O . HIS A 1 84 ? -15.825 -2.530 6.029 1.00 89.88 84 HIS A O 1
ATOM 642 N N . TYR A 1 85 ? -13.928 -1.762 6.959 1.00 88.56 85 TYR A N 1
ATOM 643 C CA . TYR A 1 85 ? -14.600 -1.260 8.156 1.00 88.56 85 TYR A CA 1
ATOM 644 C C . TYR A 1 85 ? -15.538 -0.084 7.863 1.00 88.56 85 TYR A C 1
ATOM 646 O O . TYR A 1 85 ? -16.641 -0.071 8.405 1.00 88.56 85 TYR A O 1
ATOM 654 N N . SER A 1 86 ? -15.176 0.840 6.965 1.00 86.94 86 SER A N 1
ATOM 655 C CA . SER A 1 86 ? -16.078 1.920 6.524 1.00 86.94 86 SER A CA 1
ATOM 656 C C . SER A 1 86 ? -17.362 1.345 5.931 1.00 86.94 86 SER A C 1
ATOM 658 O O . SER A 1 86 ? -18.458 1.677 6.376 1.00 86.94 86 SER A O 1
ATOM 660 N N . THR A 1 87 ? -17.234 0.383 5.012 1.00 90.56 87 THR A N 1
ATOM 661 C CA . THR A 1 87 ? -18.382 -0.275 4.371 1.00 90.56 87 THR A CA 1
ATOM 662 C C . THR A 1 87 ? -19.270 -0.974 5.398 1.00 90.56 87 THR A C 1
ATOM 664 O O . THR A 1 87 ? -20.494 -0.854 5.353 1.00 90.56 87 THR A O 1
ATOM 667 N N . LYS A 1 88 ? -18.673 -1.698 6.352 1.00 91.25 88 LYS A N 1
ATOM 668 C CA . LYS A 1 88 ? -19.418 -2.390 7.413 1.00 91.25 88 LYS A CA 1
ATOM 669 C C . LYS A 1 88 ? -20.192 -1.406 8.288 1.00 91.25 88 LYS A C 1
ATOM 671 O O . LYS A 1 88 ? -21.368 -1.646 8.560 1.00 91.25 88 LYS A O 1
ATOM 676 N N . LEU A 1 89 ? -19.578 -0.284 8.661 1.00 88.31 89 LEU A N 1
ATOM 677 C CA . LEU A 1 89 ? -20.233 0.766 9.442 1.00 88.31 89 LEU A CA 1
ATOM 678 C C . LEU A 1 89 ? -21.386 1.420 8.683 1.00 88.31 89 LEU A C 1
ATOM 680 O O . LEU A 1 89 ? -22.474 1.555 9.239 1.00 88.31 89 LEU A O 1
ATOM 684 N N . GLU A 1 90 ? -21.175 1.759 7.413 1.00 90.38 90 GLU A N 1
ATOM 685 C CA . GLU A 1 90 ? -22.199 2.346 6.543 1.00 90.38 90 GLU A CA 1
ATOM 686 C C . GLU A 1 90 ? -23.377 1.395 6.307 1.00 90.38 90 GLU A C 1
ATOM 688 O O . GLU A 1 90 ? -24.531 1.818 6.304 1.00 90.38 90 GLU A O 1
ATOM 693 N N . SER A 1 91 ? -23.099 0.097 6.152 1.00 92.50 91 SER A N 1
ATOM 694 C CA . SER A 1 91 ? -24.130 -0.935 5.991 1.00 92.50 91 SER A CA 1
ATOM 695 C C . SER A 1 91 ? -24.891 -1.255 7.283 1.00 92.50 91 SER A C 1
ATOM 697 O O . SER A 1 91 ? -25.902 -1.954 7.238 1.00 92.50 91 SER A O 1
ATOM 699 N N . GLY A 1 92 ? -24.418 -0.753 8.427 1.00 90.69 92 GLY A N 1
ATOM 700 C CA . GLY A 1 92 ? -24.987 -1.054 9.734 1.00 90.69 92 GLY A CA 1
ATOM 701 C C . GLY A 1 92 ? -24.749 -2.495 10.189 1.00 90.69 92 GLY A C 1
ATOM 702 O O . GLY A 1 92 ? -25.617 -3.073 10.840 1.00 90.69 92 GLY A O 1
ATOM 703 N N . ASP A 1 93 ? -23.602 -3.089 9.843 1.00 94.00 93 ASP A N 1
ATOM 704 C CA . ASP A 1 93 ? -23.243 -4.451 10.253 1.00 94.00 93 ASP A CA 1
ATOM 705 C C . ASP A 1 93 ? -23.283 -4.574 11.786 1.00 94.00 93 ASP A C 1
ATOM 707 O O . ASP A 1 93 ? -22.505 -3.938 12.504 1.00 94.00 93 ASP A O 1
ATOM 711 N N . ALA A 1 94 ? -24.216 -5.391 12.285 1.00 93.38 94 ALA A N 1
ATOM 712 C CA . ALA A 1 94 ? -24.486 -5.517 13.714 1.00 93.38 94 ALA A CA 1
ATOM 713 C C . ALA A 1 94 ? -23.249 -5.979 14.495 1.00 93.38 94 ALA A C 1
ATOM 715 O O . ALA A 1 94 ? -22.978 -5.469 15.576 1.00 93.38 94 ALA A O 1
ATOM 716 N N . ALA A 1 95 ? -22.446 -6.882 13.928 1.00 90.75 95 ALA A N 1
ATOM 717 C CA . ALA A 1 95 ? -21.281 -7.420 14.616 1.00 90.75 95 ALA A CA 1
ATOM 718 C C . ALA A 1 95 ? -20.170 -6.371 14.764 1.00 90.75 95 ALA A C 1
ATOM 720 O O . ALA A 1 95 ? -19.459 -6.365 15.769 1.00 90.75 95 ALA A O 1
ATOM 721 N N . VAL A 1 96 ? -19.988 -5.484 13.782 1.00 91.06 96 VAL A N 1
ATOM 722 C CA . VAL A 1 96 ? -19.054 -4.354 13.912 1.00 91.06 96 VAL A CA 1
ATOM 723 C C . VAL A 1 96 ? -19.603 -3.304 14.881 1.00 91.06 96 VAL A C 1
ATOM 725 O O . VAL A 1 96 ? -18.861 -2.838 15.744 1.00 91.06 96 VAL A O 1
ATOM 728 N N . GLN A 1 97 ? -20.896 -2.976 14.809 1.00 91.31 97 GLN A N 1
ATOM 729 C CA . GLN A 1 97 ? -21.517 -2.017 15.731 1.00 91.31 97 GLN A CA 1
ATOM 730 C C . GLN A 1 97 ? -21.471 -2.480 17.190 1.00 91.31 97 GLN A C 1
ATOM 732 O O . GLN A 1 97 ? -21.167 -1.683 18.076 1.00 91.31 97 GLN A O 1
ATOM 737 N N . ASP A 1 98 ? -21.747 -3.755 17.450 1.00 92.56 98 ASP A N 1
ATOM 738 C CA . ASP A 1 98 ? -21.733 -4.313 18.801 1.00 92.56 98 ASP A CA 1
ATOM 739 C C . ASP A 1 98 ? -20.320 -4.318 19.383 1.00 92.56 98 ASP A C 1
ATOM 741 O O . ASP A 1 98 ? -20.140 -3.972 20.549 1.00 92.56 98 ASP A O 1
ATOM 745 N N . ARG A 1 99 ? -19.299 -4.609 18.566 1.00 92.06 99 ARG A N 1
ATOM 746 C CA . ARG A 1 99 ? -17.893 -4.487 18.981 1.00 92.06 99 ARG A CA 1
ATOM 747 C C . ARG A 1 99 ? -17.512 -3.043 19.286 1.00 92.06 99 ARG A C 1
ATOM 749 O O . ARG A 1 99 ? -16.868 -2.800 20.301 1.00 92.06 99 ARG A O 1
ATOM 756 N N . MET A 1 100 ? -17.955 -2.081 18.475 1.00 89.50 100 MET A N 1
ATOM 757 C CA . MET A 1 100 ? -17.728 -0.660 18.756 1.00 89.50 100 MET A CA 1
ATOM 758 C C . MET A 1 100 ? -18.376 -0.208 20.062 1.00 89.50 100 MET A C 1
ATOM 760 O O . MET A 1 100 ? -17.703 0.392 20.895 1.00 89.50 100 MET A O 1
ATOM 764 N N . LYS A 1 101 ? -19.641 -0.567 20.295 1.00 90.81 101 LYS A N 1
ATOM 765 C CA . LYS A 1 101 ? -20.319 -0.287 21.570 1.00 90.81 101 LYS A CA 1
ATOM 766 C C . LYS A 1 101 ? -19.615 -0.966 22.743 1.00 90.81 101 LYS A C 1
ATOM 768 O O . LYS A 1 101 ? -19.444 -0.358 23.792 1.00 90.81 101 LYS A O 1
ATOM 773 N N . ALA A 1 102 ? -19.178 -2.213 22.570 1.00 91.50 102 ALA A N 1
ATOM 774 C CA . ALA A 1 102 ? -18.453 -2.941 23.604 1.00 91.50 102 ALA A CA 1
ATOM 775 C C . ALA A 1 102 ? -17.108 -2.286 23.954 1.00 91.50 102 ALA A C 1
ATOM 777 O O . ALA A 1 102 ? -16.692 -2.380 25.104 1.00 91.50 102 ALA A O 1
ATOM 778 N N . MET A 1 103 ? -16.442 -1.624 23.001 1.00 89.69 103 MET A N 1
ATOM 779 C CA . MET A 1 103 ? -15.238 -0.828 23.273 1.00 89.69 103 MET A CA 1
ATOM 780 C C . MET A 1 103 ? -15.556 0.464 24.023 1.00 89.69 103 MET A C 1
ATOM 782 O O . MET A 1 103 ? -14.832 0.815 24.945 1.00 89.69 103 MET A O 1
ATOM 786 N N . GLU A 1 104 ? -16.639 1.158 23.666 1.00 90.38 104 GLU A N 1
ATOM 787 C CA . GLU A 1 104 ? -17.063 2.380 24.366 1.00 90.38 104 GLU A CA 1
ATOM 788 C C . GLU A 1 104 ? -17.437 2.121 25.831 1.00 90.38 104 GLU A C 1
ATOM 790 O O . GLU A 1 104 ? -17.216 2.972 26.685 1.00 90.38 104 GLU A O 1
ATOM 795 N N . LEU A 1 105 ? -17.982 0.939 26.121 1.00 92.31 105 LEU A N 1
ATOM 796 C CA . LEU A 1 105 ? -18.346 0.510 27.473 1.00 92.31 105 LEU A CA 1
ATOM 797 C C . LEU A 1 105 ? -17.184 -0.135 28.245 1.00 92.31 105 LEU A C 1
ATOM 799 O O . LEU A 1 105 ? -17.345 -0.473 29.419 1.00 92.31 105 LEU A O 1
ATOM 803 N N . ASP A 1 106 ? -16.038 -0.358 27.602 1.00 93.31 106 ASP A N 1
ATOM 804 C CA . ASP A 1 106 ? -14.893 -0.995 28.242 1.00 93.31 106 ASP A CA 1
ATOM 805 C C . ASP A 1 106 ? -14.206 -0.008 29.210 1.00 93.31 106 ASP A C 1
ATOM 807 O O . ASP A 1 106 ? -13.934 1.127 28.817 1.00 93.31 106 ASP A O 1
ATOM 811 N N . PRO A 1 107 ? -13.899 -0.392 30.465 1.00 91.69 107 PRO A N 1
ATOM 812 C CA . PRO A 1 107 ? -13.317 0.525 31.448 1.00 91.69 107 PRO A CA 1
ATOM 813 C C . PRO A 1 107 ? -11.967 1.127 31.043 1.00 91.69 107 PRO A C 1
ATOM 815 O O . PRO A 1 107 ? -11.627 2.215 31.506 1.00 91.69 107 PRO A O 1
ATOM 818 N N . GLU A 1 108 ? -11.195 0.431 30.203 1.00 90.25 108 GLU A N 1
ATOM 819 C CA . GLU A 1 108 ? -9.896 0.911 29.728 1.00 90.25 108 GLU A CA 1
ATOM 820 C C . GLU A 1 108 ? -10.006 1.582 28.355 1.00 90.25 108 GLU A C 1
ATOM 822 O O . GLU A 1 108 ? -9.405 2.636 28.142 1.00 90.25 108 GLU A O 1
ATOM 827 N N . LEU A 1 109 ? -10.786 1.012 27.426 1.00 91.12 109 LEU A N 1
ATOM 828 C CA . LEU A 1 109 ? -10.897 1.552 26.062 1.00 91.12 109 LEU A CA 1
ATOM 829 C C . LEU A 1 109 ? -11.906 2.699 25.938 1.00 91.12 109 LEU A C 1
ATOM 831 O O . LEU A 1 109 ? -11.732 3.566 25.083 1.00 91.12 109 LEU A O 1
ATOM 835 N N . GLY A 1 110 ? -12.933 2.737 26.785 1.00 92.50 110 GLY A N 1
ATOM 836 C CA . GLY A 1 110 ? -13.978 3.760 26.781 1.00 92.50 110 GLY A CA 1
ATOM 837 C C . GLY A 1 110 ? -13.419 5.179 26.927 1.00 92.50 110 GLY A C 1
ATOM 838 O O . GLY A 1 110 ? -13.631 5.992 26.024 1.00 92.50 110 GLY A O 1
ATOM 839 N N . PRO A 1 111 ? -12.619 5.477 27.974 1.00 93.38 111 PRO A N 1
ATOM 840 C CA . PRO A 1 111 ? -11.991 6.792 28.144 1.00 93.38 111 PRO A CA 1
ATOM 841 C C . PRO A 1 111 ? -11.100 7.200 26.963 1.00 93.38 111 PRO A C 1
ATOM 843 O O . PRO A 1 111 ? -10.995 8.377 26.626 1.00 93.38 111 PRO A O 1
ATOM 846 N N . ILE A 1 112 ? -10.468 6.227 26.307 1.00 91.81 112 ILE A N 1
ATOM 847 C CA . ILE A 1 112 ? -9.601 6.455 25.148 1.00 91.81 112 ILE A CA 1
ATOM 848 C C . ILE A 1 112 ? -10.439 6.774 23.912 1.00 91.81 112 ILE A C 1
ATOM 850 O O . ILE A 1 112 ? -10.113 7.693 23.166 1.00 91.81 112 ILE A O 1
ATOM 854 N N . MET A 1 113 ? -11.548 6.063 23.710 1.00 90.19 113 MET A N 1
ATOM 855 C CA . MET A 1 113 ? -12.479 6.352 22.625 1.00 90.19 113 MET A CA 1
ATOM 856 C C . MET A 1 113 ? -13.119 7.734 22.798 1.00 90.19 113 MET A C 1
ATOM 858 O O . MET A 1 113 ? -13.297 8.456 21.818 1.00 90.19 113 MET A O 1
ATOM 862 N N . GLU A 1 114 ? -13.426 8.140 24.031 1.00 92.62 114 GLU A N 1
ATOM 863 C CA . GLU A 1 114 ? -13.872 9.503 24.335 1.00 92.62 114 GLU A CA 1
ATOM 864 C C . GLU A 1 114 ? -12.794 10.549 24.024 1.00 92.62 114 GLU A C 1
ATOM 866 O O . GLU A 1 114 ? -13.097 11.568 23.398 1.00 92.62 114 GLU A O 1
ATOM 871 N N . ASP A 1 115 ? -11.538 10.288 24.397 1.00 92.56 115 ASP A N 1
ATOM 872 C CA . ASP A 1 115 ? -10.404 11.164 24.088 1.00 92.56 115 ASP A CA 1
ATOM 873 C C . ASP A 1 115 ? -10.216 11.320 22.571 1.00 92.56 115 ASP A C 1
ATOM 875 O O . ASP A 1 115 ? -10.117 12.437 22.069 1.00 92.56 115 ASP A O 1
ATOM 879 N N . ILE A 1 116 ? -10.279 10.220 21.815 1.00 91.06 116 ILE A N 1
ATOM 880 C CA . ILE A 1 116 ? -10.199 10.231 20.347 1.00 91.06 116 ILE A CA 1
ATOM 881 C C . ILE A 1 116 ? -11.392 10.971 19.731 1.00 91.06 116 ILE A C 1
ATOM 883 O O . ILE A 1 116 ? -11.211 11.758 18.805 1.00 91.06 116 ILE A O 1
ATOM 887 N N . LYS A 1 117 ? -12.614 10.794 20.246 1.00 88.62 117 LYS A N 1
ATOM 888 C CA . LYS A 1 117 ? -13.789 11.550 19.774 1.00 88.62 117 LYS A CA 1
ATOM 889 C C . LYS A 1 117 ? -13.649 13.052 20.023 1.00 88.62 117 LYS A C 1
ATOM 891 O O . LYS A 1 117 ? -14.129 13.846 19.218 1.00 88.62 117 LYS A O 1
ATOM 896 N N . LYS A 1 118 ? -13.017 13.439 21.133 1.00 93.81 118 LYS A N 1
ATOM 897 C CA . LYS A 1 118 ? -12.863 14.839 21.541 1.00 93.81 118 LYS A CA 1
ATOM 898 C C . LYS A 1 118 ? -11.695 15.537 20.84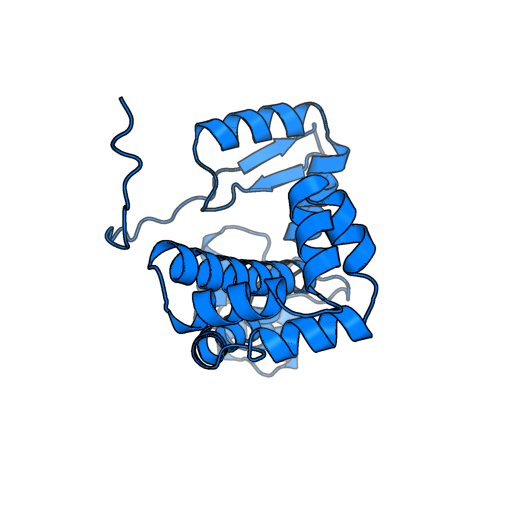5 1.00 93.81 118 LYS A C 1
ATOM 900 O O . LYS A 1 118 ? -11.839 16.681 20.427 1.00 93.81 118 LYS A O 1
ATOM 905 N N . ASN A 1 119 ? -10.559 14.855 20.740 1.00 90.56 119 ASN A N 1
ATOM 906 C CA . ASN A 1 119 ? -9.275 15.421 20.321 1.00 90.56 119 ASN A CA 1
ATOM 907 C C . ASN A 1 119 ? -8.793 14.877 18.961 1.00 90.56 119 ASN A C 1
ATOM 909 O O . ASN A 1 119 ? -7.756 15.290 18.445 1.00 90.56 119 ASN A O 1
ATOM 913 N N . GLY A 1 120 ? -9.553 13.970 18.347 1.00 88.62 120 GLY A N 1
ATOM 914 C CA . GLY A 1 120 ? -9.341 13.498 16.985 1.00 88.62 120 GLY A CA 1
ATOM 915 C C . GLY A 1 120 ? -8.039 12.722 16.793 1.00 88.62 120 GLY A C 1
ATOM 916 O O . GLY A 1 120 ? -7.627 11.909 17.623 1.00 88.62 120 GLY A O 1
ATOM 917 N N . MET A 1 121 ? -7.398 12.973 15.649 1.00 79.69 121 MET A N 1
ATOM 918 C CA . MET A 1 121 ? -6.217 12.235 15.195 1.00 79.69 121 MET A CA 1
ATOM 919 C C . MET A 1 121 ? -5.009 12.403 16.127 1.00 79.69 121 MET A C 1
ATOM 921 O O . MET A 1 121 ? -4.203 11.488 16.248 1.00 79.69 121 MET A O 1
ATOM 925 N N . GLU A 1 122 ? -4.886 13.539 16.815 1.00 86.94 122 GLU A N 1
ATOM 926 C CA . GLU A 1 122 ? -3.783 13.773 17.752 1.00 86.94 122 GLU A CA 1
ATOM 927 C C . GLU A 1 122 ? -3.853 12.815 18.950 1.00 86.94 122 GLU A C 1
ATOM 929 O O . GLU A 1 122 ? -2.862 12.162 19.284 1.00 86.94 122 GLU A O 1
ATOM 934 N N . ALA A 1 123 ? -5.042 12.648 19.538 1.00 90.06 123 ALA A N 1
ATOM 935 C CA . ALA A 1 123 ? -5.262 11.647 20.579 1.00 90.06 123 ALA A CA 1
ATOM 936 C C . ALA A 1 123 ? -5.068 10.227 20.038 1.00 90.06 123 ALA A C 1
ATOM 938 O O . ALA A 1 123 ? -4.402 9.422 20.686 1.00 90.06 123 ALA A O 1
ATOM 939 N N . ALA A 1 124 ? -5.561 9.924 18.833 1.00 87.56 124 ALA A N 1
ATOM 940 C CA . ALA A 1 124 ? -5.330 8.617 18.220 1.00 87.56 124 ALA A CA 1
ATOM 941 C C . ALA A 1 124 ? -3.825 8.305 18.122 1.00 87.56 124 ALA A C 1
ATOM 943 O O . ALA A 1 124 ? -3.382 7.276 18.623 1.00 87.56 124 ALA A O 1
ATOM 944 N N . MET A 1 125 ? -3.017 9.226 17.589 1.00 85.75 125 MET A N 1
ATOM 945 C CA . MET A 1 125 ? -1.560 9.067 17.467 1.00 85.75 125 MET A CA 1
ATOM 946 C C . MET A 1 125 ? -0.852 8.899 18.813 1.00 85.75 125 MET A C 1
ATOM 948 O O . MET A 1 125 ? 0.088 8.109 18.917 1.00 85.75 125 MET A O 1
ATOM 952 N N . LYS A 1 126 ? -1.311 9.606 19.850 1.00 90.31 126 LYS A N 1
ATOM 953 C CA . LYS A 1 126 ? -0.796 9.456 21.216 1.00 90.31 126 LYS A CA 1
ATOM 954 C C . LYS A 1 126 ? -1.023 8.041 21.755 1.00 90.31 126 LYS A C 1
ATOM 956 O O . LYS A 1 126 ? -0.143 7.491 22.412 1.00 90.31 126 LYS A O 1
ATOM 961 N N . HIS A 1 127 ? -2.185 7.459 21.475 1.00 87.25 127 HIS A N 1
ATOM 962 C CA . HIS A 1 127 ? -2.574 6.139 21.974 1.00 87.25 127 HIS A CA 1
ATOM 963 C C . HIS A 1 127 ? -2.046 4.984 21.112 1.00 87.25 127 HIS A C 1
ATOM 965 O O . HIS A 1 127 ? -1.784 3.909 21.644 1.00 87.25 127 HIS A O 1
ATOM 971 N N . LEU A 1 128 ? -1.804 5.209 19.814 1.00 81.69 128 LEU A N 1
ATOM 972 C CA . LEU A 1 128 ? -1.298 4.198 18.871 1.00 81.69 128 LEU A CA 1
ATOM 973 C C . LEU A 1 128 ? 0.050 3.578 19.280 1.00 81.69 128 LEU A C 1
ATOM 975 O O . LEU A 1 128 ? 0.330 2.445 18.904 1.00 81.69 128 LEU A O 1
ATOM 979 N N . GLN A 1 129 ? 0.882 4.294 20.044 1.00 82.50 129 GLN A N 1
ATOM 980 C CA . GLN A 1 129 ? 2.181 3.781 20.506 1.00 82.50 129 GLN A CA 1
ATOM 981 C C . GLN A 1 129 ? 2.065 2.783 21.670 1.00 82.50 129 GLN A C 1
ATOM 983 O O . GLN A 1 129 ? 3.051 2.139 22.023 1.00 82.50 129 GLN A O 1
ATOM 988 N N . ASN A 1 130 ? 0.889 2.646 22.289 1.00 88.81 130 ASN A N 1
ATOM 989 C CA . ASN A 1 130 ? 0.678 1.700 23.378 1.00 88.81 130 ASN A CA 1
ATOM 990 C C . ASN A 1 130 ? 0.317 0.314 22.816 1.00 88.81 130 ASN A C 1
ATOM 992 O O . ASN A 1 130 ? -0.823 0.058 22.432 1.00 88.81 130 ASN A O 1
ATOM 996 N N . GLU A 1 131 ? 1.292 -0.594 22.788 1.00 86.38 131 GLU A N 1
ATOM 997 C CA . GLU A 1 131 ? 1.120 -1.947 22.243 1.00 86.38 131 GLU A CA 1
ATOM 998 C C . GLU A 1 131 ? 0.041 -2.761 22.970 1.00 86.38 131 GLU A C 1
ATOM 1000 O O . GLU A 1 131 ? -0.749 -3.449 22.322 1.00 86.38 131 GLU A O 1
ATOM 1005 N N . GLU A 1 132 ? -0.037 -2.670 24.302 1.00 88.06 132 GLU A N 1
ATOM 1006 C CA . GLU A 1 132 ? -1.037 -3.402 25.090 1.00 88.06 132 GLU A CA 1
ATOM 1007 C C . GLU A 1 132 ? -2.449 -2.917 24.756 1.00 88.06 132 GLU A C 1
ATOM 1009 O O . GLU A 1 132 ? -3.371 -3.714 24.562 1.00 88.06 132 GLU A O 1
ATOM 1014 N N . LEU A 1 133 ? -2.599 -1.600 24.623 1.00 88.75 133 LEU A N 1
ATOM 1015 C CA . LEU A 1 133 ? -3.843 -0.982 24.200 1.00 88.75 133 LEU A CA 1
ATOM 1016 C C . LEU A 1 133 ? -4.243 -1.433 22.793 1.00 88.75 133 LEU A C 1
ATOM 1018 O O . LEU A 1 133 ? -5.386 -1.835 22.578 1.00 88.75 133 LEU A O 1
ATOM 1022 N N . MET A 1 134 ? -3.308 -1.398 21.842 1.00 86.88 134 MET A N 1
ATOM 1023 C CA . MET A 1 134 ? -3.563 -1.812 20.461 1.00 86.88 134 MET A CA 1
ATOM 1024 C C . MET A 1 134 ? -3.913 -3.297 20.362 1.00 86.88 134 MET A C 1
ATOM 1026 O O . MET A 1 134 ? -4.790 -3.680 19.582 1.00 86.88 134 MET A O 1
ATOM 1030 N N . LEU A 1 135 ? -3.293 -4.140 21.190 1.00 88.19 135 LEU A N 1
ATOM 1031 C CA . LEU A 1 135 ? -3.624 -5.556 21.276 1.00 88.19 135 LEU A CA 1
ATOM 1032 C C . LEU A 1 135 ? -5.040 -5.765 21.825 1.00 88.19 135 LEU A C 1
ATOM 1034 O O . LEU A 1 135 ? -5.812 -6.522 21.231 1.00 88.19 135 LEU A O 1
ATOM 1038 N N . LYS A 1 136 ? -5.415 -5.069 22.906 1.00 88.81 136 LYS A N 1
ATOM 1039 C CA . LYS A 1 136 ? -6.780 -5.110 23.460 1.00 88.81 136 LYS A CA 1
ATOM 1040 C C . LYS A 1 136 ? -7.811 -4.607 22.453 1.00 88.81 136 LYS A C 1
ATOM 1042 O O . LYS A 1 136 ? -8.846 -5.248 22.275 1.00 88.81 136 LYS A O 1
ATOM 1047 N N . PHE A 1 137 ? -7.510 -3.518 21.745 1.00 88.31 137 PHE A N 1
ATOM 1048 C CA . PHE A 1 137 ? -8.357 -2.990 20.677 1.00 88.31 137 PHE A CA 1
ATOM 1049 C C . PHE A 1 137 ? -8.575 -4.034 19.576 1.00 88.31 137 PHE A C 1
ATOM 1051 O O . PHE A 1 137 ? -9.714 -4.347 19.231 1.00 88.31 137 PHE A O 1
ATOM 1058 N N . SER A 1 138 ? -7.492 -4.640 19.079 1.00 87.81 138 SER A N 1
ATOM 1059 C CA . SER A 1 138 ? -7.555 -5.704 18.074 1.00 87.81 138 SER A CA 1
ATOM 1060 C C . SER A 1 138 ? -8.409 -6.882 18.551 1.00 87.81 138 SER A C 1
ATOM 1062 O O . SER A 1 138 ? -9.316 -7.316 17.843 1.00 87.81 138 SER A O 1
ATOM 1064 N N . GLN A 1 139 ? -8.205 -7.353 19.785 1.00 89.06 139 GLN A N 1
ATOM 1065 C CA . GLN A 1 139 ? -8.990 -8.445 20.368 1.00 89.06 139 GLN A CA 1
ATOM 1066 C C . GLN A 1 139 ? -10.482 -8.105 20.467 1.00 89.06 139 GLN A C 1
ATOM 1068 O O . GLN A 1 139 ? -11.322 -8.919 20.079 1.00 89.06 139 GLN A O 1
ATOM 1073 N N . LYS A 1 140 ? -10.827 -6.898 20.930 1.00 89.62 140 LYS A N 1
ATOM 1074 C CA . LYS A 1 140 ? -12.223 -6.438 21.032 1.00 89.62 140 LYS A CA 1
ATOM 1075 C C . LYS A 1 140 ? -12.887 -6.267 19.670 1.00 89.62 140 LYS A C 1
ATOM 1077 O O . LYS A 1 140 ? -14.067 -6.583 19.528 1.00 89.62 140 LYS A O 1
ATOM 1082 N N . MET A 1 141 ? -12.125 -5.866 18.656 1.00 87.81 141 MET A N 1
ATOM 1083 C CA . MET A 1 141 ? -12.587 -5.813 17.268 1.00 87.81 141 MET A CA 1
ATOM 1084 C C . MET A 1 141 ? -12.674 -7.191 16.593 1.00 87.81 141 MET A C 1
ATOM 1086 O O . MET A 1 141 ? -13.182 -7.294 15.478 1.00 87.81 141 MET A O 1
ATOM 1090 N N . GLY A 1 142 ? -12.290 -8.270 17.282 1.00 86.44 142 GLY A N 1
ATOM 1091 C CA . GLY A 1 142 ? -12.349 -9.635 16.756 1.00 86.44 142 GLY A CA 1
ATOM 1092 C C . GLY A 1 142 ? -11.145 -10.021 15.894 1.00 86.44 142 GLY A C 1
ATOM 1093 O O . GLY A 1 142 ? -11.221 -11.003 15.158 1.00 86.44 142 GLY A O 1
ATOM 1094 N N . GLY A 1 143 ? -10.043 -9.277 15.998 1.00 86.75 143 GLY A N 1
ATOM 1095 C CA . GLY A 1 143 ? -8.813 -9.489 15.246 1.00 86.75 143 GLY A CA 1
ATOM 1096 C C . GLY A 1 143 ? -8.953 -9.143 13.765 1.00 86.75 143 GLY A C 1
ATOM 1097 O O . GLY A 1 143 ? -9.796 -8.342 13.365 1.00 86.75 143 GLY A O 1
ATOM 1098 N N . LEU A 1 144 ? -8.097 -9.749 12.939 1.00 84.75 144 LEU A N 1
ATOM 1099 C CA . LEU A 1 144 ? -8.151 -9.575 11.492 1.00 84.75 144 LEU A CA 1
ATOM 1100 C C . LEU A 1 144 ? -9.363 -10.329 10.903 1.00 84.75 144 LEU A C 1
ATOM 1102 O O . LEU A 1 144 ? -9.415 -11.557 11.024 1.00 84.75 144 LEU A O 1
ATOM 1106 N N . PRO A 1 145 ? -10.301 -9.650 10.214 1.00 88.00 145 PRO A N 1
ATOM 1107 C CA . PRO A 1 145 ? -11.454 -10.302 9.599 1.00 88.00 145 PRO A CA 1
ATOM 1108 C C . PRO A 1 145 ? -11.040 -11.387 8.597 1.00 88.00 145 PRO A C 1
ATOM 1110 O O . PRO A 1 145 ? -10.247 -11.141 7.687 1.00 88.00 145 PRO A O 1
ATOM 1113 N N . ALA A 1 146 ? -11.619 -12.586 8.713 1.00 90.25 146 ALA A N 1
ATOM 1114 C CA . ALA A 1 146 ? -11.323 -13.703 7.807 1.00 90.25 146 ALA A CA 1
ATOM 1115 C C . ALA A 1 146 ? -11.627 -13.364 6.335 1.00 90.25 146 ALA A C 1
ATOM 1117 O O . ALA A 1 146 ? -10.899 -13.765 5.431 1.00 90.25 146 ALA A O 1
ATOM 1118 N N . GLU A 1 147 ? -12.668 -12.564 6.107 1.00 89.81 147 GLU A N 1
ATOM 1119 C CA . GLU A 1 147 ? -13.077 -12.071 4.789 1.00 89.81 147 GLU A CA 1
ATOM 1120 C C . GLU A 1 147 ? -12.044 -11.136 4.130 1.00 89.81 147 GLU A C 1
ATOM 1122 O O . GLU A 1 147 ? -12.017 -11.028 2.903 1.00 89.81 147 GLU A O 1
ATOM 1127 N N . LEU A 1 148 ? -11.132 -10.537 4.905 1.00 91.44 148 LEU A N 1
ATOM 1128 C CA . LEU A 1 148 ? -10.023 -9.744 4.371 1.00 91.44 148 LEU A CA 1
ATOM 1129 C C . LEU A 1 148 ? -8.807 -10.584 3.970 1.00 91.44 148 LEU A C 1
ATOM 1131 O O . LEU A 1 148 ? -8.035 -10.143 3.120 1.00 91.44 148 LEU A O 1
ATOM 1135 N N . GLN A 1 149 ? -8.632 -11.795 4.509 1.00 92.06 149 GLN A N 1
ATOM 1136 C CA . GLN A 1 149 ? -7.435 -12.606 4.244 1.00 92.06 149 GLN A CA 1
ATOM 1137 C C . GLN A 1 149 ? -7.175 -12.850 2.747 1.00 92.06 149 GLN A C 1
ATOM 1139 O O . GLN A 1 149 ? -6.034 -12.672 2.319 1.00 92.06 149 GLN A O 1
ATOM 1144 N N . PRO A 1 150 ? -8.178 -13.188 1.904 1.00 94.12 150 PRO A N 1
ATOM 1145 C CA . PRO A 1 150 ? -7.938 -13.372 0.474 1.00 94.12 150 PRO A CA 1
ATOM 1146 C C . PRO A 1 150 ? -7.503 -12.080 -0.226 1.00 94.12 150 PRO A C 1
ATOM 1148 O O . PRO A 1 150 ? -6.724 -12.129 -1.175 1.00 94.12 150 PRO A O 1
ATOM 1151 N N . MET A 1 151 ? -8.014 -10.928 0.218 1.00 91.75 151 MET A N 1
ATOM 1152 C CA . MET A 1 151 ? -7.653 -9.625 -0.340 1.00 91.75 151 MET A CA 1
ATOM 1153 C C . MET A 1 151 ? -6.234 -9.227 0.069 1.00 91.75 151 MET A C 1
ATOM 1155 O O . MET A 1 151 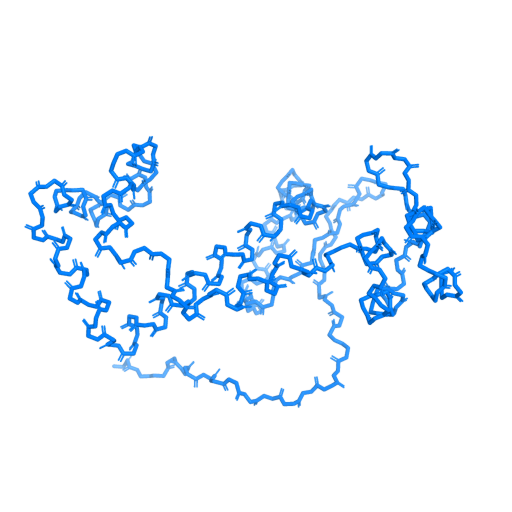? -5.447 -8.849 -0.791 1.00 91.75 151 MET A O 1
ATOM 1159 N N . LEU A 1 152 ? -5.887 -9.384 1.347 1.00 92.00 152 LEU A N 1
ATOM 1160 C CA . LEU A 1 152 ? -4.547 -9.091 1.859 1.00 92.00 152 LEU A CA 1
ATOM 1161 C C . LEU A 1 152 ? -3.496 -10.001 1.230 1.00 92.00 152 LEU A C 1
ATOM 1163 O O . LEU A 1 152 ? -2.481 -9.511 0.756 1.00 92.00 152 LEU A O 1
ATOM 1167 N N . LYS A 1 153 ? -3.793 -11.296 1.086 1.00 93.69 153 LYS A N 1
ATOM 1168 C CA . LYS A 1 153 ? -2.915 -12.228 0.374 1.00 93.69 153 LYS A CA 1
ATOM 1169 C C . LYS A 1 153 ? -2.682 -11.808 -1.080 1.00 93.69 153 LYS A C 1
ATOM 1171 O O . LYS A 1 153 ? -1.557 -11.857 -1.560 1.00 93.69 153 LYS A O 1
ATOM 1176 N N . LYS A 1 154 ? -3.728 -11.365 -1.786 1.00 91.19 154 LYS A N 1
ATOM 1177 C CA . LYS A 1 154 ? -3.571 -10.828 -3.148 1.00 91.19 154 LYS A CA 1
ATOM 1178 C C . LYS A 1 154 ? -2.696 -9.580 -3.171 1.00 91.19 154 LYS A C 1
ATOM 1180 O O . LYS A 1 154 ? -1.917 -9.425 -4.104 1.00 91.19 154 LYS A O 1
ATOM 1185 N N . ILE A 1 155 ? -2.838 -8.702 -2.178 1.00 90.69 155 ILE A N 1
ATOM 1186 C CA . ILE A 1 155 ? -1.975 -7.529 -2.037 1.00 90.69 155 ILE A CA 1
ATOM 1187 C C . ILE A 1 155 ? -0.538 -7.974 -1.784 1.00 90.69 155 ILE A C 1
ATOM 1189 O O . ILE A 1 155 ? 0.344 -7.407 -2.405 1.00 90.69 155 ILE A O 1
ATOM 1193 N N . ASP A 1 156 ? -0.288 -9.003 -0.974 1.00 90.19 156 ASP A N 1
ATOM 1194 C CA . ASP A 1 156 ? 1.058 -9.525 -0.695 1.00 90.19 156 ASP A CA 1
ATOM 1195 C C . ASP A 1 156 ? 1.730 -10.159 -1.911 1.00 90.19 156 ASP A C 1
ATOM 1197 O O . ASP A 1 156 ? 2.924 -9.976 -2.141 1.00 90.19 156 ASP A O 1
ATOM 1201 N N . GLU A 1 157 ? 0.957 -10.872 -2.722 1.00 90.94 157 GLU A N 1
ATOM 1202 C CA . GLU A 1 157 ? 1.449 -11.551 -3.923 1.00 90.94 157 GLU A CA 1
ATOM 1203 C C . GLU A 1 157 ? 1.555 -10.612 -5.137 1.00 90.94 157 GLU A C 1
ATOM 1205 O O . GLU A 1 157 ? 2.171 -10.971 -6.142 1.00 90.94 157 GLU A O 1
ATOM 1210 N N . ALA A 1 158 ? 0.978 -9.408 -5.066 1.00 90.69 158 ALA A N 1
ATOM 1211 C CA . ALA A 1 158 ? 0.993 -8.459 -6.170 1.00 90.69 158 ALA A CA 1
ATOM 1212 C C . ALA A 1 158 ? 2.418 -7.984 -6.493 1.00 90.69 158 ALA A C 1
ATOM 1214 O O . ALA A 1 158 ? 3.157 -7.520 -5.619 1.00 90.69 158 ALA A O 1
ATOM 1215 N N . SER A 1 159 ? 2.769 -8.035 -7.778 1.00 92.31 159 SER A N 1
ATOM 1216 C CA . SER A 1 159 ? 4.012 -7.468 -8.301 1.00 92.31 159 SER A CA 1
ATOM 1217 C C . SER A 1 159 ? 3.839 -5.963 -8.523 1.00 92.31 159 SER A C 1
ATOM 1219 O O . SER A 1 159 ? 3.237 -5.536 -9.509 1.00 92.31 159 SER A O 1
ATOM 1221 N N . LEU A 1 160 ? 4.359 -5.147 -7.605 1.00 90.19 160 LEU A N 1
ATOM 1222 C CA . LEU A 1 160 ? 4.230 -3.686 -7.639 1.00 90.19 160 LEU A CA 1
ATOM 1223 C C . LEU A 1 160 ? 5.320 -3.025 -8.488 1.00 90.19 160 LEU A C 1
ATOM 1225 O O . LEU A 1 160 ? 5.178 -1.875 -8.908 1.00 90.19 160 LEU A O 1
ATOM 1229 N N . THR A 1 161 ? 6.386 -3.764 -8.802 1.00 91.50 161 THR A N 1
ATOM 1230 C CA . THR A 1 161 ? 7.461 -3.320 -9.697 1.00 91.50 161 THR A CA 1
ATOM 1231 C C . THR A 1 161 ? 7.729 -4.323 -10.813 1.00 91.50 161 THR A C 1
ATOM 1233 O O . THR A 1 161 ? 7.431 -5.514 -10.695 1.00 91.50 161 THR A O 1
ATOM 1236 N N . LEU A 1 162 ? 8.370 -3.856 -11.890 1.00 93.75 162 LEU A N 1
ATOM 1237 C CA . LEU A 1 162 ? 8.830 -4.736 -12.964 1.00 93.75 162 LEU A CA 1
ATOM 1238 C C . LEU A 1 162 ? 9.878 -5.750 -12.469 1.00 93.75 162 LEU A C 1
ATOM 1240 O O . LEU A 1 162 ? 9.890 -6.883 -12.934 1.00 93.75 162 LEU A O 1
ATOM 1244 N N . HIS A 1 163 ? 10.709 -5.380 -11.488 1.00 94.69 163 HIS A N 1
ATOM 1245 C CA . HIS A 1 163 ? 11.681 -6.282 -10.861 1.00 94.69 163 HIS A CA 1
ATOM 1246 C C . HIS A 1 163 ? 10.995 -7.448 -10.140 1.00 94.69 163 HIS A C 1
ATOM 1248 O O . HIS A 1 163 ? 11.357 -8.605 -10.353 1.00 94.69 163 HIS A O 1
ATOM 1254 N N . GLU A 1 164 ? 9.976 -7.160 -9.323 1.00 94.69 164 GLU A N 1
ATOM 1255 C CA . GLU A 1 164 ? 9.179 -8.188 -8.643 1.00 94.69 164 GLU A CA 1
ATOM 1256 C C . GLU A 1 164 ? 8.444 -9.072 -9.649 1.00 94.69 164 GLU A C 1
ATOM 1258 O O . GLU A 1 164 ? 8.534 -10.296 -9.559 1.00 94.69 164 GLU A O 1
ATOM 1263 N N . ALA A 1 165 ? 7.794 -8.469 -10.651 1.00 95.81 165 ALA A N 1
ATOM 1264 C CA . ALA A 1 165 ? 7.094 -9.207 -11.700 1.00 95.81 165 ALA A CA 1
ATOM 1265 C C . ALA A 1 165 ? 8.046 -10.164 -12.428 1.00 95.81 165 ALA A C 1
ATOM 1267 O O . ALA A 1 165 ? 7.728 -11.337 -12.647 1.00 95.81 165 ALA A O 1
ATOM 1268 N N . ALA A 1 166 ? 9.256 -9.688 -12.728 1.00 97.44 166 ALA A N 1
ATOM 1269 C CA . ALA A 1 166 ? 10.275 -10.469 -13.398 1.00 97.44 166 ALA A CA 1
ATOM 1270 C C . ALA A 1 166 ? 10.827 -11.608 -12.534 1.00 97.44 166 ALA A C 1
ATOM 1272 O O . ALA A 1 166 ? 10.945 -12.735 -13.014 1.00 97.44 166 ALA A O 1
ATOM 1273 N N . LYS A 1 167 ? 11.088 -11.353 -11.247 1.00 96.94 167 LYS A N 1
ATOM 1274 C CA . LYS A 1 167 ? 11.500 -12.369 -10.265 1.00 96.94 167 LYS A CA 1
ATOM 1275 C C . LYS A 1 167 ? 10.424 -13.446 -10.067 1.00 96.94 167 LYS A C 1
ATOM 1277 O O . LYS A 1 167 ? 10.722 -14.644 -10.010 1.00 96.94 167 LYS A O 1
ATOM 1282 N N . ASN A 1 168 ? 9.165 -13.026 -9.972 1.00 96.19 168 ASN A N 1
ATOM 1283 C CA . ASN A 1 168 ? 8.030 -13.901 -9.689 1.00 96.19 168 ASN A CA 1
ATOM 1284 C C . ASN A 1 168 ? 7.568 -14.686 -10.925 1.00 96.19 168 ASN A C 1
ATOM 1286 O O . ASN A 1 168 ? 6.931 -15.726 -10.777 1.00 96.19 168 ASN A O 1
ATOM 1290 N N . GLY A 1 169 ? 7.940 -14.251 -12.132 1.00 96.56 169 GLY A N 1
ATOM 1291 C CA . GLY A 1 169 ? 7.458 -14.857 -13.373 1.00 96.56 169 GLY A CA 1
ATOM 1292 C C . GLY A 1 169 ? 6.039 -14.415 -13.740 1.00 96.56 169 GLY A C 1
ATOM 1293 O O . GLY A 1 169 ? 5.349 -15.127 -14.468 1.00 96.56 169 GLY A O 1
ATOM 1294 N N . ASP A 1 170 ? 5.592 -13.268 -13.227 1.00 96.69 170 ASP A N 1
ATOM 1295 C CA . ASP A 1 170 ? 4.253 -12.725 -13.446 1.00 96.69 170 ASP A CA 1
ATOM 1296 C C . ASP A 1 170 ? 4.160 -12.093 -14.841 1.00 96.69 170 ASP A C 1
ATOM 1298 O O . ASP A 1 170 ? 4.355 -10.892 -15.034 1.00 96.69 170 ASP A O 1
ATOM 1302 N N . LEU A 1 171 ? 3.891 -12.933 -15.844 1.00 96.19 171 LEU A N 1
ATOM 1303 C CA . LEU A 1 171 ? 3.839 -12.523 -17.250 1.00 96.19 171 LEU A CA 1
ATOM 1304 C C . LEU A 1 171 ? 2.815 -11.417 -17.504 1.00 96.19 171 LEU A C 1
ATOM 1306 O O . LEU A 1 171 ? 3.042 -10.567 -18.364 1.00 96.19 171 LEU A O 1
ATOM 1310 N N . LYS A 1 172 ? 1.700 -11.424 -16.766 1.00 94.25 172 LYS A N 1
ATOM 1311 C CA . LYS A 1 172 ? 0.657 -10.414 -16.916 1.00 94.25 172 LYS A CA 1
ATOM 1312 C C . LYS A 1 172 ? 1.154 -9.066 -16.405 1.00 94.25 172 LYS A C 1
ATOM 1314 O O . LYS A 1 172 ? 1.096 -8.092 -17.150 1.00 94.25 172 LYS A O 1
ATOM 1319 N N . ALA A 1 173 ? 1.710 -9.019 -15.194 1.00 92.25 173 ALA A N 1
ATOM 1320 C CA . ALA A 1 173 ? 2.275 -7.782 -14.665 1.00 92.25 173 ALA A CA 1
ATOM 1321 C C . ALA A 1 173 ? 3.435 -7.270 -15.533 1.00 92.25 173 ALA A C 1
ATOM 1323 O O . ALA A 1 173 ? 3.510 -6.072 -15.798 1.00 92.25 173 ALA A O 1
ATOM 1324 N N . VAL A 1 174 ? 4.303 -8.158 -16.038 1.00 94.69 174 VAL A N 1
ATOM 1325 C CA . VAL A 1 174 ? 5.370 -7.780 -16.984 1.00 94.69 174 VAL A CA 1
ATOM 1326 C C . VAL A 1 174 ? 4.780 -7.093 -18.219 1.00 94.69 174 VAL A C 1
ATOM 1328 O O . VAL A 1 174 ? 5.222 -6.000 -18.563 1.00 94.69 174 VAL A O 1
ATOM 1331 N N . GLN A 1 175 ? 3.752 -7.665 -18.850 1.00 92.88 175 GLN A N 1
ATOM 1332 C CA . GLN A 1 175 ? 3.087 -7.049 -20.007 1.00 92.88 175 GLN A CA 1
ATOM 1333 C C . GLN A 1 175 ? 2.453 -5.693 -19.664 1.00 92.88 175 GLN A C 1
ATOM 1335 O O . GLN A 1 175 ? 2.619 -4.726 -20.413 1.00 92.88 175 GLN A O 1
ATOM 1340 N N . ASP A 1 176 ? 1.796 -5.590 -18.507 1.00 90.06 176 ASP A N 1
ATOM 1341 C CA . ASP A 1 176 ? 1.213 -4.336 -18.027 1.00 90.06 176 ASP A CA 1
ATOM 1342 C C . ASP A 1 176 ? 2.293 -3.257 -17.828 1.00 90.06 176 ASP A C 1
ATOM 1344 O O . ASP A 1 176 ? 2.076 -2.093 -18.167 1.00 90.06 176 ASP A O 1
ATOM 1348 N N . PHE A 1 177 ? 3.481 -3.615 -17.333 1.00 89.94 177 PHE A N 1
ATOM 1349 C CA . PHE A 1 177 ? 4.611 -2.688 -17.221 1.00 89.94 177 PHE A CA 1
ATOM 1350 C C . PHE A 1 177 ? 5.216 -2.313 -18.579 1.00 89.94 177 PHE A C 1
ATOM 1352 O O . PHE A 1 177 ? 5.500 -1.132 -18.793 1.00 89.94 177 PHE A O 1
ATOM 1359 N N . LEU A 1 178 ? 5.358 -3.265 -19.507 1.00 89.44 178 LEU A N 1
ATOM 1360 C CA . LEU A 1 178 ? 5.859 -3.016 -20.866 1.00 89.44 178 LEU A CA 1
ATOM 1361 C C . LEU A 1 178 ? 4.980 -2.006 -21.620 1.00 89.44 178 LEU A C 1
ATOM 1363 O O . LEU A 1 178 ? 5.488 -1.119 -22.308 1.00 89.44 178 LEU A O 1
ATOM 1367 N N . SER A 1 179 ? 3.659 -2.075 -21.432 1.00 88.50 179 SER A N 1
ATOM 1368 C CA . SER A 1 179 ? 2.720 -1.135 -22.062 1.00 88.50 179 SER A CA 1
ATOM 1369 C C . SER A 1 179 ? 2.885 0.321 -21.594 1.00 88.50 179 SER A C 1
ATOM 1371 O O . SER A 1 179 ? 2.523 1.249 -22.318 1.00 88.50 179 SER A O 1
ATOM 1373 N N . LYS A 1 180 ? 3.488 0.547 -20.416 1.00 80.94 180 LYS A N 1
ATOM 1374 C CA . LYS A 1 180 ? 3.623 1.871 -19.781 1.00 80.94 180 LYS A CA 1
ATOM 1375 C C . LYS A 1 180 ? 4.839 2.682 -20.260 1.00 80.94 180 LYS A C 1
ATOM 1377 O O . LYS A 1 180 ? 5.083 3.751 -19.707 1.00 80.94 180 LYS A O 1
ATOM 1382 N N . LYS A 1 181 ? 5.600 2.209 -21.263 1.00 73.56 181 LYS A N 1
ATOM 1383 C CA . LYS A 1 181 ? 6.782 2.889 -21.855 1.00 73.56 181 LYS A CA 1
ATOM 1384 C C . LYS A 1 181 ? 7.815 3.395 -20.827 1.00 73.56 181 LYS A C 1
ATOM 1386 O O . LYS A 1 181 ? 8.480 4.404 -21.053 1.00 73.56 181 LYS A O 1
ATOM 1391 N N . LYS A 1 182 ? 7.942 2.717 -19.684 1.00 75.44 182 LYS A N 1
ATOM 1392 C CA . LYS A 1 182 ? 8.983 3.012 -18.688 1.00 75.44 182 LYS A CA 1
ATOM 1393 C C . LYS A 1 182 ? 10.316 2.372 -19.107 1.00 75.44 182 LYS A C 1
ATOM 1395 O O . LYS A 1 182 ? 10.282 1.382 -19.838 1.00 75.44 182 LYS A O 1
ATOM 1400 N N . PRO A 1 183 ? 11.469 2.887 -18.639 1.00 80.25 183 PRO A N 1
ATOM 1401 C CA . PRO A 1 183 ? 12.756 2.226 -18.845 1.00 80.25 183 PRO A CA 1
ATOM 1402 C C . PRO A 1 183 ? 12.721 0.793 -18.300 1.00 80.25 183 PRO A C 1
ATOM 1404 O O . PRO A 1 183 ? 12.348 0.577 -17.145 1.00 80.25 183 PRO A O 1
ATOM 1407 N N . LEU A 1 184 ? 13.064 -0.178 -19.146 1.00 87.00 184 LEU A N 1
ATOM 1408 C CA . LEU A 1 184 ? 13.000 -1.611 -18.826 1.00 87.00 184 LEU A CA 1
ATOM 1409 C C . LEU A 1 184 ? 14.302 -2.135 -18.211 1.00 87.00 184 LEU A C 1
ATOM 1411 O O . LEU A 1 184 ? 14.313 -3.180 -17.567 1.00 87.00 184 LEU A O 1
ATOM 1415 N N . ASP A 1 185 ? 15.379 -1.380 -18.389 1.00 89.75 185 ASP A N 1
ATOM 1416 C CA . ASP A 1 185 ? 16.740 -1.616 -17.915 1.00 89.75 185 ASP A CA 1
ATOM 1417 C C . ASP A 1 185 ? 17.078 -0.800 -16.656 1.00 89.75 185 ASP A C 1
ATOM 1419 O O . ASP A 1 185 ? 18.234 -0.738 -16.237 1.00 89.75 185 ASP A O 1
ATOM 1423 N N . ALA A 1 186 ? 16.073 -0.172 -16.035 1.00 88.62 186 ALA A N 1
ATOM 1424 C CA . ALA A 1 186 ? 16.251 0.516 -14.765 1.00 88.62 186 ALA A CA 1
ATOM 1425 C C . ALA A 1 186 ? 16.793 -0.455 -13.709 1.00 88.62 186 ALA A C 1
ATOM 1427 O O . ALA A 1 186 ? 16.354 -1.598 -13.629 1.00 88.62 186 ALA A O 1
ATOM 1428 N N . HIS A 1 187 ? 17.724 0.018 -12.888 1.00 91.00 187 HIS A N 1
ATOM 1429 C CA . HIS A 1 187 ? 18.288 -0.762 -11.796 1.00 91.00 187 HIS A CA 1
ATOM 1430 C C . HIS A 1 187 ? 17.505 -0.486 -10.508 1.00 91.00 187 HIS A C 1
ATOM 1432 O O . HIS A 1 187 ? 17.115 0.658 -10.252 1.00 91.00 187 HIS A O 1
ATOM 1438 N N . ASP A 1 188 ? 17.276 -1.518 -9.697 1.00 88.81 188 ASP A N 1
ATOM 1439 C CA . ASP A 1 188 ? 16.760 -1.353 -8.337 1.00 88.81 188 ASP A CA 1
ATOM 1440 C C . ASP A 1 188 ? 17.841 -0.829 -7.367 1.00 88.81 188 ASP A C 1
ATOM 1442 O O . ASP A 1 188 ? 18.982 -0.553 -7.744 1.00 88.81 188 ASP A O 1
ATOM 1446 N N . SER A 1 189 ? 17.497 -0.714 -6.081 1.00 86.75 189 SER A N 1
ATOM 1447 C CA . SER A 1 189 ? 18.424 -0.282 -5.023 1.00 86.75 189 SER A CA 1
ATOM 1448 C C . SER A 1 189 ? 19.624 -1.215 -4.812 1.00 86.75 189 SER A C 1
ATOM 1450 O O . SER A 1 189 ? 20.585 -0.828 -4.151 1.00 86.75 189 SER A O 1
ATOM 1452 N N . LYS A 1 190 ? 19.596 -2.430 -5.376 1.00 89.81 190 LYS A N 1
ATOM 1453 C CA . LYS A 1 190 ? 20.697 -3.402 -5.344 1.00 89.81 190 LYS A CA 1
ATOM 1454 C C . LYS A 1 190 ? 21.539 -3.367 -6.619 1.00 89.81 190 LYS A C 1
ATOM 1456 O O . LYS A 1 190 ? 22.468 -4.160 -6.741 1.00 89.81 190 LYS A O 1
ATOM 1461 N N . GLY A 1 191 ? 21.226 -2.480 -7.565 1.00 93.19 191 GLY A N 1
ATOM 1462 C CA . GLY A 1 191 ? 21.903 -2.433 -8.855 1.00 93.19 191 GLY A CA 1
ATOM 1463 C C . GLY A 1 191 ? 21.530 -3.604 -9.767 1.00 93.19 191 GLY A C 1
ATOM 1464 O O . GLY A 1 191 ? 22.341 -3.992 -10.603 1.00 93.19 191 GLY A O 1
ATOM 1465 N N . ILE A 1 192 ? 20.347 -4.206 -9.603 1.00 95.38 192 ILE A N 1
ATOM 1466 C CA . ILE A 1 192 ? 19.893 -5.350 -10.406 1.00 95.38 192 ILE A CA 1
ATOM 1467 C C . ILE A 1 192 ? 18.762 -4.894 -11.326 1.00 95.38 192 ILE A C 1
ATOM 1469 O O . ILE A 1 192 ? 17.855 -4.198 -10.884 1.00 95.38 192 ILE A O 1
ATOM 1473 N N . THR A 1 193 ? 18.798 -5.301 -12.596 1.00 96.31 193 THR A N 1
ATOM 1474 C CA . THR A 1 193 ? 17.729 -5.029 -13.571 1.00 96.31 193 THR A CA 1
ATOM 1475 C C . THR A 1 193 ? 16.596 -6.058 -13.472 1.00 96.31 193 THR A C 1
ATOM 1477 O O . THR A 1 193 ? 16.804 -7.168 -12.960 1.00 96.31 193 THR A O 1
ATOM 1480 N N . PRO A 1 194 ? 15.398 -5.785 -14.022 1.00 96.69 194 PRO A N 1
ATOM 1481 C CA . PRO A 1 194 ? 14.332 -6.780 -14.062 1.00 96.69 194 PRO A CA 1
ATOM 1482 C C . PRO A 1 194 ? 14.747 -8.056 -14.802 1.00 96.69 194 PRO A C 1
ATOM 1484 O O . PRO A 1 194 ? 14.474 -9.160 -14.332 1.00 96.69 194 PRO A O 1
ATOM 1487 N N . LEU A 1 195 ? 15.486 -7.918 -15.910 1.00 97.25 195 LEU A N 1
ATOM 1488 C CA . LEU A 1 195 ? 16.037 -9.057 -16.646 1.00 97.25 195 LEU A CA 1
ATOM 1489 C C . LEU A 1 195 ? 16.999 -9.886 -15.778 1.00 97.25 195 LEU A C 1
ATOM 1491 O O . LEU A 1 195 ? 16.926 -11.115 -15.792 1.00 97.25 195 LEU A O 1
ATOM 1495 N N . GLY A 1 196 ? 17.844 -9.236 -14.969 1.00 97.38 196 GLY A N 1
ATOM 1496 C CA . GLY A 1 196 ? 18.732 -9.913 -14.019 1.00 97.38 196 GLY A CA 1
ATOM 1497 C C . GLY A 1 196 ? 17.969 -10.788 -13.020 1.00 97.38 196 GLY A C 1
ATOM 1498 O O . GLY A 1 196 ? 18.330 -11.949 -12.814 1.00 97.38 196 GLY A O 1
ATOM 1499 N N . TYR A 1 197 ? 16.863 -10.283 -12.464 1.00 97.75 197 TYR A N 1
ATOM 1500 C CA . TYR A 1 197 ? 15.988 -11.083 -11.599 1.00 97.75 197 TYR A CA 1
ATOM 1501 C C . TYR A 1 197 ? 15.302 -12.234 -12.339 1.00 97.75 197 TYR A C 1
ATOM 1503 O O . TYR A 1 197 ? 15.227 -13.334 -11.790 1.00 97.75 197 TYR A O 1
ATOM 1511 N N . ALA A 1 198 ? 14.820 -12.018 -13.568 1.00 98.12 198 ALA A N 1
ATOM 1512 C CA . ALA A 1 198 ? 14.204 -13.080 -14.363 1.00 98.12 198 ALA A CA 1
ATOM 1513 C C . ALA A 1 198 ? 15.189 -14.226 -14.638 1.00 98.12 198 ALA A C 1
ATOM 1515 O O . ALA A 1 198 ? 14.826 -15.394 -14.490 1.00 98.12 198 ALA A O 1
ATOM 1516 N N . ILE A 1 199 ? 16.439 -13.901 -14.984 1.00 97.81 199 ILE A N 1
ATOM 1517 C CA . ILE A 1 199 ? 17.509 -14.885 -15.192 1.00 97.81 199 ILE A CA 1
ATOM 1518 C C . ILE A 1 199 ? 17.816 -15.617 -13.881 1.00 97.81 199 ILE A C 1
ATOM 1520 O O . ILE A 1 199 ? 17.757 -16.846 -13.841 1.00 97.81 199 ILE A O 1
ATOM 1524 N N . GLY A 1 200 ? 18.078 -14.879 -12.795 1.00 97.38 200 GLY A N 1
ATOM 1525 C CA . GLY A 1 200 ? 18.424 -15.459 -11.493 1.00 97.38 200 GLY A CA 1
ATOM 1526 C C . GLY A 1 200 ? 17.327 -16.348 -10.896 1.00 97.38 200 GLY A C 1
ATOM 1527 O O . GLY A 1 200 ? 17.629 -17.321 -10.212 1.00 97.38 200 GLY A O 1
ATOM 1528 N N . ALA A 1 201 ? 16.056 -16.056 -11.187 1.00 97.44 201 ALA A N 1
ATOM 1529 C CA . ALA A 1 201 ? 14.903 -16.845 -10.751 1.00 97.44 201 ALA A CA 1
ATOM 1530 C C . ALA A 1 201 ? 14.421 -17.881 -11.792 1.00 97.44 201 ALA A C 1
ATOM 1532 O O . ALA A 1 201 ? 13.351 -18.468 -11.620 1.00 97.44 201 ALA A O 1
ATOM 1533 N N . ASN A 1 202 ? 15.183 -18.113 -12.871 1.00 98.00 202 ASN A N 1
ATOM 1534 C CA . ASN A 1 202 ? 14.866 -19.064 -13.943 1.00 98.00 202 ASN A CA 1
ATOM 1535 C C . ASN A 1 202 ? 13.478 -18.842 -14.594 1.00 98.00 202 ASN A C 1
ATOM 1537 O O . ASN A 1 202 ? 12.736 -19.778 -14.903 1.00 98.00 202 ASN A O 1
ATOM 1541 N N . ARG A 1 203 ? 13.091 -17.579 -14.805 1.00 98.12 203 ARG A N 1
ATOM 1542 C CA . ARG A 1 203 ? 11.816 -17.181 -15.425 1.00 98.12 203 ARG A CA 1
ATOM 1543 C C . ARG A 1 203 ? 11.967 -17.030 -16.935 1.00 98.12 203 ARG A C 1
ATOM 1545 O O . ARG A 1 203 ? 11.809 -15.945 -17.483 1.00 98.12 203 ARG A O 1
ATOM 1552 N N . ILE A 1 204 ? 12.243 -18.137 -17.625 1.00 97.31 204 ILE A N 1
ATOM 1553 C CA . ILE A 1 204 ? 12.556 -18.156 -19.069 1.00 97.31 204 ILE A CA 1
ATOM 1554 C C . ILE A 1 204 ? 11.499 -17.447 -19.928 1.00 97.31 204 ILE A C 1
ATOM 1556 O O . ILE A 1 204 ? 11.839 -16.766 -20.891 1.00 97.31 204 ILE A O 1
ATOM 1560 N N . ALA A 1 205 ? 10.215 -17.582 -19.588 1.00 97.62 205 ALA A N 1
ATOM 1561 C CA . ALA A 1 205 ? 9.148 -16.900 -20.316 1.00 97.62 205 ALA A CA 1
ATOM 1562 C C . ALA A 1 205 ? 9.232 -15.369 -20.183 1.00 97.62 205 ALA A C 1
ATOM 1564 O O . ALA A 1 205 ? 9.020 -14.674 -21.168 1.00 97.62 205 ALA A O 1
ATOM 1565 N N . VAL A 1 206 ? 9.601 -14.849 -19.007 1.00 97.12 206 VAL A N 1
ATOM 1566 C CA . VAL A 1 206 ? 9.828 -13.409 -18.809 1.00 97.12 206 VAL A CA 1
ATOM 1567 C C . VAL A 1 206 ? 11.095 -12.951 -19.526 1.00 97.12 206 VAL A C 1
ATOM 1569 O O . VAL A 1 206 ? 11.069 -11.907 -20.162 1.00 97.12 206 VAL A O 1
ATOM 1572 N N . VAL A 1 207 ? 12.176 -13.738 -19.483 1.00 96.75 207 VAL A N 1
ATOM 1573 C CA . VAL A 1 207 ? 13.430 -13.428 -20.202 1.00 96.75 207 VAL A CA 1
ATOM 1574 C C . VAL A 1 207 ? 13.193 -13.239 -21.702 1.00 96.75 207 VAL A C 1
ATOM 1576 O O . VAL A 1 207 ? 13.885 -12.460 -22.333 1.00 96.75 207 VAL A O 1
ATOM 1579 N N . LYS A 1 208 ? 12.217 -13.941 -22.285 1.00 95.62 208 LYS A N 1
ATOM 1580 C CA . LYS A 1 208 ? 11.846 -13.773 -23.699 1.00 95.62 208 LYS A CA 1
ATOM 158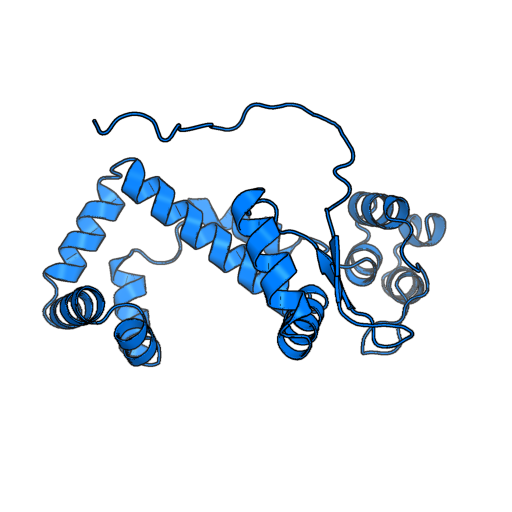1 C C . LYS A 1 208 ? 10.972 -12.543 -23.972 1.00 95.62 208 LYS A C 1
ATOM 1583 O O . LYS A 1 208 ? 10.799 -12.199 -25.136 1.00 95.62 208 LYS A O 1
ATOM 1588 N N . LEU A 1 209 ? 10.358 -11.960 -22.941 1.00 92.81 209 LEU A N 1
ATOM 1589 C CA . LEU A 1 209 ? 9.483 -10.789 -23.056 1.00 92.81 209 LEU A CA 1
ATOM 1590 C C . LEU A 1 209 ? 10.207 -9.463 -22.797 1.00 92.81 209 LEU A C 1
ATOM 1592 O O . LEU A 1 209 ? 9.757 -8.445 -23.317 1.00 92.81 209 LEU A O 1
ATOM 1596 N N . LEU A 1 210 ? 11.251 -9.476 -21.965 1.00 90.44 210 LEU A N 1
ATOM 1597 C CA . LEU A 1 210 ? 12.096 -8.322 -21.642 1.00 90.44 210 LEU A CA 1
ATOM 1598 C C . LEU A 1 210 ? 13.260 -8.204 -22.626 1.00 90.44 210 LEU A C 1
ATOM 1600 O O . LEU A 1 210 ? 13.543 -7.057 -23.029 1.00 90.44 210 LEU A O 1
#